Protein AF-A0A4Q7VJN9-F1 (afdb_monomer)

Radius of gyration: 24.23 Å; Cα contacts (8 Å, |Δi|>4): 420; chains: 1; bounding box: 52×68×70 Å

Mean predicted aligned error: 7.68 Å

Nearest PDB structures (foldseek):
  4kxk-assembly1_D  TM=5.149E-01  e=1.037E-01  Homo sapiens
  8bbe-assembly1_D  TM=4.429E-01  e=6.489E-02  Homo sapiens
  3r9a-assembly1_B  TM=5.410E-01  e=2.153E-01  Homo sapiens
  8pkp-assembly1_J  TM=5.232E-01  e=7.141E-01  Homo sapiens
  7dhg-assembly1_C  TM=5.203E-01  e=7.523E-01  Homo sapiens

Foldseek 3Di:
DPDPPVVVVVVVVVVVVPPQQPQPDDFFDFQVVVCVVQPWDDWDAWDQQDLALQSGWIFTWRDPPCDQATWTFIGGPPRPAGFWIWHHHPPPIWIFTDQPRPRGTHDIGSGDADRLVSLVVLQPAEALPPPLVQLLVLLLCQCQDLNHCNDVSVVVSVVVLSVLRYDSDDYPSSLSSLVVSLVVCLVPLVSNLVSLVVSQVVVCVSHVDGRLVSLVSNLSSCVVVVNLVRSLVSLVVSCVVPVSSLSSLLSNLVSDPPVVVSVVSLVVSCVVCVSHNVNVVD

Sequence (282 aa):
MKIKHILLSFVLVLLMKISLGQDLLKVGDNIYSYLQENPIKYNNPNNKMCHWIEGNIGLYSYTKGGQTNKPYILHTCGGKFLFGILQGVSPESHYIFDMDGDSVLDYKTDTFVLPSWVIEANSPNRSQENNLSSVMALMYESFNSNLGPSNPKMTEALLSLKSFYQDTTMTNRDLVGMLEFYIVNANRPELAIYAISKFEMVYNDRFNKNHPLINLYKGETFMNLGQDDNALIEFKKIIKADENFIPALVYICQLEENVELSEENLKKIKVKYPDHWIVKNL

pLDDT: mean 87.84, std 14.31, range [40.5, 98.5]

Structure (mmCIF, N/CA/C/O backbone):
data_AF-A0A4Q7VJN9-F1
#
_entry.id   AF-A0A4Q7VJN9-F1
#
loop_
_atom_site.group_PDB
_atom_site.id
_atom_site.type_symbol
_atom_site.label_atom_id
_atom_site.label_alt_id
_atom_site.label_comp_id
_atom_site.label_asym_id
_atom_site.label_entity_id
_atom_site.label_seq_id
_atom_site.pdbx_PDB_ins_code
_atom_site.Cartn_x
_atom_site.Cartn_y
_atom_site.Cartn_z
_atom_site.occupancy
_atom_site.B_iso_or_equiv
_atom_site.auth_seq_id
_atom_site.auth_comp_id
_atom_site.auth_asym_id
_atom_site.auth_atom_id
_atom_site.pdbx_PDB_model_num
ATOM 1 N N . MET A 1 1 ? -18.101 49.509 -40.444 1.00 42.44 1 MET A N 1
ATOM 2 C CA . MET A 1 1 ? -18.144 48.037 -40.302 1.00 42.44 1 MET A CA 1
ATOM 3 C C . MET A 1 1 ? -16.715 47.482 -40.387 1.00 42.44 1 MET A C 1
ATOM 5 O O . MET A 1 1 ? -16.205 47.248 -41.474 1.00 42.44 1 MET A O 1
ATOM 9 N N . LYS A 1 2 ? -16.019 47.398 -39.242 1.00 46.09 2 LYS A N 1
ATOM 10 C CA . LYS A 1 2 ? -14.622 46.938 -39.095 1.00 46.09 2 LYS A CA 1
ATOM 11 C C . LYS A 1 2 ? -14.630 45.472 -38.634 1.00 46.09 2 LYS A C 1
ATOM 13 O O . LYS A 1 2 ? -14.593 45.219 -37.440 1.00 46.09 2 LYS A O 1
ATOM 18 N N . ILE A 1 3 ? -14.735 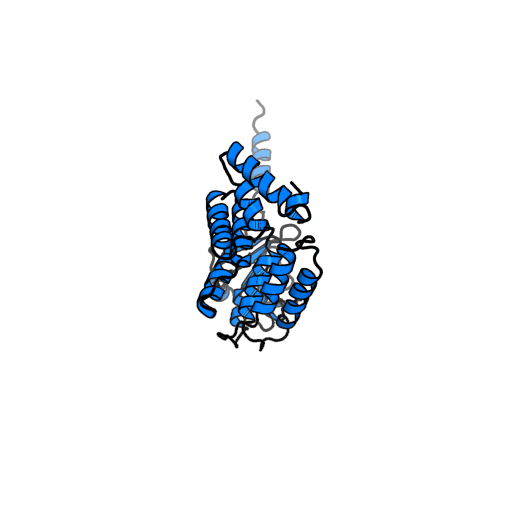44.514 -39.557 1.00 48.66 3 ILE A N 1
ATOM 19 C CA . ILE A 1 3 ? -14.807 43.069 -39.216 1.00 48.66 3 ILE A CA 1
ATOM 20 C C . ILE A 1 3 ? -13.574 42.281 -39.713 1.00 48.66 3 ILE A C 1
ATOM 22 O O . ILE A 1 3 ? -13.446 41.090 -39.469 1.00 48.66 3 ILE A O 1
ATOM 26 N N . LYS A 1 4 ? -12.580 42.926 -40.340 1.00 46.88 4 LYS A N 1
ATOM 27 C CA . LYS A 1 4 ? -11.430 42.204 -40.927 1.00 46.88 4 LYS A CA 1
ATOM 28 C C . LYS A 1 4 ? -10.205 42.008 -40.022 1.00 46.88 4 LYS A C 1
ATOM 30 O O . LYS A 1 4 ? -9.322 41.253 -40.402 1.00 46.88 4 LYS A O 1
ATOM 35 N N . HIS A 1 5 ? -10.120 42.634 -38.845 1.00 46.28 5 HIS A N 1
ATOM 36 C CA . HIS A 1 5 ? -8.941 42.484 -37.963 1.00 46.28 5 HIS A CA 1
ATOM 37 C C . HIS A 1 5 ? -9.181 41.612 -36.729 1.00 46.28 5 HIS A C 1
ATOM 39 O O . HIS A 1 5 ? -8.225 41.095 -36.169 1.00 46.28 5 HIS A O 1
ATOM 45 N N . ILE A 1 6 ? -10.438 41.371 -36.345 1.00 52.88 6 ILE A N 1
ATOM 46 C CA . ILE A 1 6 ? -10.754 40.489 -35.211 1.00 52.88 6 ILE A CA 1
ATOM 47 C C . ILE A 1 6 ? -10.584 39.016 -35.610 1.00 52.88 6 ILE A C 1
ATOM 49 O O . ILE A 1 6 ? -10.047 38.238 -34.829 1.00 52.88 6 ILE A O 1
ATOM 53 N N . LEU A 1 7 ? -10.944 38.643 -36.847 1.00 46.59 7 LEU A N 1
ATOM 54 C CA . LEU A 1 7 ? -10.825 37.258 -37.320 1.00 46.59 7 LEU A CA 1
ATOM 55 C C . LEU A 1 7 ? -9.364 36.784 -37.419 1.00 46.59 7 LEU A C 1
ATOM 57 O O . LEU A 1 7 ? -9.075 35.640 -37.089 1.00 46.59 7 LEU A O 1
ATOM 61 N N . LEU A 1 8 ? -8.437 37.658 -37.830 1.00 45.69 8 LEU A N 1
ATOM 62 C CA . LEU A 1 8 ? -7.023 37.297 -37.991 1.00 45.69 8 LEU A CA 1
ATOM 63 C C . LEU A 1 8 ? -6.341 37.070 -36.633 1.00 45.69 8 LEU A C 1
ATOM 65 O O . LEU A 1 8 ? -5.602 36.104 -36.473 1.00 45.69 8 LEU A O 1
ATOM 69 N N . SER A 1 9 ? -6.656 37.902 -35.636 1.00 50.38 9 SER A N 1
ATOM 70 C CA . SER A 1 9 ? -6.182 37.721 -34.260 1.00 50.38 9 SER A CA 1
ATOM 71 C C . SER A 1 9 ? -6.784 36.475 -33.606 1.00 50.38 9 SER A C 1
ATOM 73 O O . SER A 1 9 ? -6.086 35.774 -32.883 1.00 50.38 9 SER A O 1
ATOM 75 N N . PHE A 1 10 ? -8.049 36.148 -33.900 1.00 50.94 10 PHE A N 1
ATOM 76 C CA . PHE A 1 10 ? -8.680 34.918 -33.409 1.00 50.94 10 PHE A CA 1
ATOM 77 C C . PHE A 1 10 ? -8.057 33.660 -34.028 1.00 50.94 10 PHE A C 1
ATOM 79 O O . PHE A 1 10 ? -7.827 32.689 -33.317 1.00 50.94 10 PHE A O 1
ATOM 86 N N . VAL A 1 11 ? -7.719 33.690 -35.322 1.00 53.66 11 VAL A N 1
ATOM 87 C CA . VAL A 1 11 ? -7.035 32.584 -36.015 1.00 53.66 11 VAL A CA 1
ATOM 88 C C . VAL A 1 11 ? -5.589 32.425 -35.530 1.00 53.66 11 VAL A C 1
ATOM 90 O O . VAL A 1 11 ? -5.146 31.300 -35.338 1.00 53.66 11 VAL A O 1
ATOM 93 N N . LEU A 1 12 ? -4.869 33.514 -35.233 1.00 47.28 12 LEU A N 1
ATOM 94 C CA . LEU A 1 12 ? -3.521 33.452 -34.645 1.00 47.28 12 LEU A CA 1
ATOM 95 C C . LEU A 1 12 ? -3.518 32.956 -33.190 1.00 47.28 12 LEU A C 1
ATOM 97 O O . LEU A 1 12 ? -2.618 32.212 -32.811 1.00 47.28 12 LEU A O 1
ATOM 101 N N . VAL A 1 13 ? -4.532 33.296 -32.388 1.00 51.56 13 VAL A N 1
ATOM 102 C CA . VAL A 1 13 ? -4.692 32.762 -31.022 1.00 51.56 13 VAL A CA 1
ATOM 103 C C . VAL A 1 13 ? -5.168 31.300 -31.037 1.00 51.56 13 VAL A C 1
ATOM 105 O O . VAL A 1 13 ? -4.758 30.527 -30.172 1.00 51.56 13 VAL A O 1
ATOM 108 N N . LEU A 1 14 ? -5.958 30.880 -32.036 1.00 44.41 14 LEU A N 1
ATOM 109 C CA . LEU A 1 14 ? -6.295 29.463 -32.245 1.00 44.41 14 LEU A CA 1
ATOM 110 C C . LEU A 1 14 ? -5.085 28.642 -32.723 1.00 44.41 14 LEU A C 1
ATOM 112 O O . LEU A 1 14 ? -4.906 27.514 -32.274 1.00 44.41 14 LEU A O 1
ATOM 116 N N . LEU A 1 15 ? -4.238 29.204 -33.593 1.00 43.28 15 LEU A N 1
ATOM 117 C CA . LEU A 1 15 ? -3.034 28.535 -34.103 1.00 43.28 15 LEU A CA 1
ATOM 118 C C . LEU A 1 15 ? -1.904 28.473 -33.063 1.00 43.28 15 LEU A C 1
ATOM 120 O O . LEU A 1 15 ? -1.136 27.516 -33.064 1.00 43.28 15 LEU A O 1
ATOM 124 N N . MET A 1 16 ? -1.830 29.425 -32.125 1.00 42.00 16 MET A N 1
ATOM 125 C CA . MET A 1 16 ? -0.865 29.377 -31.015 1.00 42.00 16 MET A CA 1
ATOM 126 C C . MET A 1 16 ? -1.232 28.379 -29.903 1.00 42.00 16 MET A C 1
ATOM 128 O O . MET A 1 16 ? -0.413 28.135 -29.022 1.00 42.00 16 MET A O 1
ATOM 132 N N . LYS A 1 17 ? -2.420 27.755 -29.939 1.00 40.50 17 LYS A N 1
ATOM 133 C CA . LYS A 1 17 ? -2.812 26.705 -28.979 1.00 40.50 17 LYS A CA 1
ATOM 134 C C . LYS A 1 17 ? -2.472 25.274 -29.408 1.00 40.50 17 LYS A C 1
ATOM 136 O O . LYS A 1 17 ? -2.765 24.349 -28.659 1.00 40.50 17 LYS A O 1
ATOM 141 N N . ILE A 1 18 ? -1.834 25.060 -30.560 1.00 45.56 18 ILE A N 1
ATOM 142 C CA . ILE A 1 18 ? -1.547 23.707 -31.070 1.00 45.56 18 ILE A CA 1
ATOM 143 C C . ILE A 1 18 ? -0.044 23.537 -31.308 1.00 45.56 18 ILE A C 1
ATOM 145 O O . ILE A 1 18 ? 0.431 23.317 -32.414 1.00 45.56 18 ILE A O 1
ATOM 149 N N . SER A 1 19 ? 0.724 23.683 -30.233 1.00 42.44 19 SER A N 1
ATOM 150 C CA . SER A 1 19 ? 2.065 23.098 -30.106 1.00 42.44 19 SER A CA 1
ATOM 151 C C . SER A 1 19 ? 2.390 22.805 -28.633 1.00 42.44 19 SER A C 1
ATOM 153 O O . SER A 1 19 ? 3.552 22.815 -28.228 1.00 42.44 19 SER A O 1
ATOM 155 N N . LEU A 1 20 ? 1.371 22.536 -27.811 1.00 45.75 20 LEU A N 1
ATOM 156 C CA . LEU A 1 20 ? 1.588 21.730 -26.613 1.00 45.75 20 LEU A CA 1
ATOM 157 C C . LEU A 1 20 ? 1.924 20.340 -27.145 1.00 45.75 20 LEU A C 1
ATOM 159 O O . LEU A 1 20 ? 1.083 19.728 -27.805 1.00 45.75 20 LEU A O 1
ATOM 163 N N . GLY A 1 21 ? 3.184 19.922 -27.000 1.00 53.53 21 GLY A N 1
ATOM 164 C CA . GLY A 1 21 ? 3.644 18.626 -27.487 1.00 53.53 21 GLY A CA 1
ATOM 165 C C . GLY A 1 21 ? 2.692 17.556 -26.974 1.00 53.53 21 GLY A C 1
ATOM 166 O O . GLY A 1 21 ? 2.559 17.389 -25.767 1.00 53.53 21 GLY A O 1
ATOM 167 N N . GLN A 1 22 ? 1.964 16.907 -27.882 1.00 64.81 22 GLN A N 1
ATOM 168 C CA . GLN A 1 22 ? 1.088 15.816 -27.492 1.00 64.81 22 GLN A CA 1
ATOM 169 C C . GLN A 1 22 ? 1.939 14.729 -26.842 1.00 64.81 22 GLN A C 1
ATOM 171 O O . GLN A 1 22 ? 3.012 14.387 -27.347 1.00 64.81 22 GLN A O 1
ATOM 176 N N . ASP A 1 23 ? 1.437 14.218 -25.722 1.00 74.00 23 ASP A N 1
ATOM 177 C CA . ASP A 1 23 ? 1.929 13.004 -25.090 1.00 74.00 23 ASP A CA 1
ATOM 178 C C . ASP A 1 23 ? 2.067 11.914 -26.158 1.00 74.00 23 ASP A C 1
ATOM 180 O O . ASP A 1 23 ? 1.093 11.569 -26.828 1.00 74.00 23 ASP A O 1
ATOM 184 N N . LEU A 1 24 ? 3.292 11.423 -26.358 1.00 84.19 24 LEU A N 1
ATOM 185 C CA . LEU A 1 24 ? 3.574 10.437 -27.402 1.00 84.19 24 LEU A CA 1
ATOM 186 C C . LEU A 1 24 ? 2.973 9.075 -27.058 1.00 84.19 24 LEU A C 1
ATOM 188 O O . LEU A 1 24 ? 2.544 8.347 -27.947 1.00 84.19 24 LEU A O 1
ATOM 192 N N . LEU A 1 25 ? 2.970 8.759 -25.766 1.00 89.94 25 LEU A N 1
ATOM 193 C CA . LEU A 1 25 ? 2.359 7.579 -25.185 1.00 89.94 25 LEU A CA 1
ATOM 194 C C . LEU A 1 25 ? 1.389 8.015 -24.086 1.00 89.94 25 LEU A C 1
ATOM 196 O O . LEU A 1 25 ? 1.608 9.020 -23.406 1.00 89.94 25 LEU A O 1
ATOM 200 N N . LYS A 1 26 ? 0.317 7.258 -23.897 1.00 93.12 26 LYS A N 1
ATOM 201 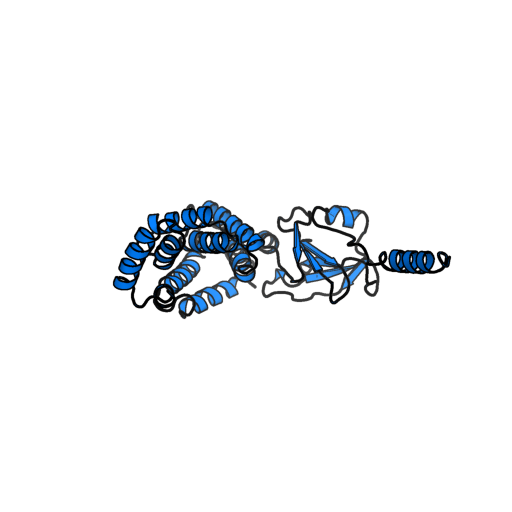C CA . LYS A 1 26 ? -0.725 7.502 -22.893 1.00 93.12 26 LYS A CA 1
ATOM 202 C C . LYS A 1 26 ? -1.112 6.201 -22.192 1.00 93.12 26 LYS A C 1
ATOM 204 O O . LYS A 1 26 ? -0.711 5.116 -22.599 1.00 93.12 26 LYS A O 1
ATOM 209 N N . VAL A 1 27 ? -1.924 6.325 -21.144 1.00 94.56 27 VAL A N 1
ATOM 210 C CA . VAL A 1 27 ? -2.578 5.175 -20.506 1.00 94.56 27 VAL A CA 1
ATOM 211 C C . VAL A 1 27 ? -3.328 4.353 -21.565 1.00 94.56 27 VAL A C 1
ATOM 213 O O . VAL A 1 27 ? -4.036 4.918 -22.403 1.00 94.56 27 VAL A O 1
ATOM 216 N N . GLY A 1 28 ? -3.138 3.037 -21.528 1.00 95.94 28 GLY A N 1
ATOM 217 C CA . GLY A 1 28 ? -3.640 2.053 -22.483 1.00 95.94 28 GLY A CA 1
ATOM 218 C C . GLY A 1 28 ? -2.677 1.712 -23.625 1.00 95.94 28 GLY A C 1
ATOM 219 O O . GLY A 1 28 ? -2.898 0.714 -24.310 1.00 95.94 28 GLY A O 1
ATOM 220 N N . ASP A 1 29 ? -1.613 2.490 -23.845 1.00 95.44 29 ASP A N 1
ATOM 221 C CA . ASP A 1 29 ? -0.625 2.162 -24.876 1.00 95.44 29 ASP A CA 1
ATOM 222 C C . ASP A 1 29 ? 0.337 1.065 -24.399 1.00 95.44 29 ASP A C 1
ATOM 224 O O . ASP A 1 29 ? 0.694 0.993 -23.222 1.00 95.44 29 ASP A O 1
ATOM 228 N N . ASN A 1 30 ? 0.810 0.239 -25.338 1.00 95.19 30 ASN A N 1
ATOM 229 C CA . ASN A 1 30 ? 1.778 -0.817 -25.059 1.00 95.19 30 ASN A CA 1
ATOM 230 C C . ASN A 1 30 ? 3.223 -0.342 -25.319 1.00 95.19 30 ASN A C 1
ATOM 232 O O . ASN A 1 30 ? 3.635 -0.152 -26.470 1.00 95.19 30 ASN A O 1
ATOM 236 N N . ILE A 1 31 ? 4.018 -0.179 -24.258 1.00 91.75 31 ILE A N 1
ATOM 237 C CA . ILE A 1 31 ? 5.392 0.355 -24.343 1.00 91.75 31 ILE A CA 1
ATOM 238 C C . ILE A 1 31 ? 6.361 -0.584 -25.052 1.00 91.75 31 ILE A C 1
ATOM 240 O O . ILE A 1 31 ? 7.278 -0.117 -25.730 1.00 91.75 31 ILE A O 1
ATOM 244 N N . TYR A 1 32 ? 6.159 -1.896 -24.940 1.00 91.06 32 TYR A N 1
ATOM 245 C CA . TYR A 1 32 ? 6.997 -2.873 -25.627 1.00 91.06 32 TYR A CA 1
ATOM 246 C C . TYR A 1 32 ? 6.817 -2.791 -27.147 1.00 91.06 32 TYR A C 1
ATOM 248 O O . TYR A 1 32 ? 7.798 -2.740 -27.886 1.00 91.06 32 TYR A O 1
ATOM 256 N N . SER A 1 33 ? 5.570 -2.708 -27.614 1.00 90.75 33 SER A N 1
ATOM 257 C CA . SER A 1 33 ? 5.240 -2.558 -29.037 1.00 90.75 33 SER A CA 1
ATOM 258 C C . SER A 1 33 ? 5.853 -1.281 -29.606 1.00 90.75 33 SER A C 1
ATOM 260 O O . SER A 1 33 ? 6.517 -1.310 -30.641 1.00 90.75 33 SER A O 1
ATOM 262 N N . TYR A 1 34 ? 5.739 -0.176 -28.864 1.00 87.12 34 TYR A N 1
ATOM 263 C CA . TYR A 1 34 ? 6.370 1.085 -29.235 1.00 87.12 34 TYR A CA 1
ATOM 264 C C . TYR A 1 34 ? 7.904 0.969 -29.356 1.00 87.12 34 TYR A C 1
ATOM 266 O O . TYR A 1 34 ? 8.490 1.519 -30.291 1.00 87.12 34 TYR A O 1
ATOM 274 N N . LEU A 1 35 ? 8.557 0.222 -28.457 1.00 86.44 35 LEU A N 1
ATOM 275 C CA . LEU A 1 35 ? 10.006 -0.019 -28.473 1.00 86.44 35 LEU A CA 1
ATOM 276 C C . LEU A 1 35 ? 10.484 -0.889 -29.642 1.00 86.44 35 LEU A C 1
ATOM 278 O O . LEU A 1 35 ? 11.612 -0.712 -30.102 1.00 86.44 35 LEU A O 1
ATOM 282 N N . GLN A 1 36 ? 9.657 -1.819 -30.124 1.00 87.12 36 GLN A N 1
ATOM 283 C CA . GLN A 1 36 ? 9.990 -2.615 -31.312 1.00 87.12 36 GLN A CA 1
ATOM 284 C C . GLN A 1 36 ? 10.086 -1.732 -32.560 1.00 87.12 36 GLN A C 1
ATOM 286 O O . GLN A 1 36 ? 10.990 -1.895 -33.379 1.00 87.12 36 GLN A O 1
ATOM 291 N N . GLU A 1 37 ? 9.187 -0.757 -32.681 1.00 85.25 37 GLU A N 1
ATOM 292 C CA . GLU A 1 37 ? 9.175 0.198 -33.793 1.00 85.25 37 GLU A CA 1
ATOM 293 C C . GLU A 1 37 ? 10.210 1.316 -33.613 1.00 85.25 37 GLU A C 1
ATOM 295 O O . GLU A 1 37 ? 10.743 1.863 -34.582 1.00 85.25 37 GLU A O 1
ATOM 300 N N . ASN A 1 38 ? 10.523 1.645 -32.360 1.00 80.81 38 ASN A N 1
ATOM 301 C CA . ASN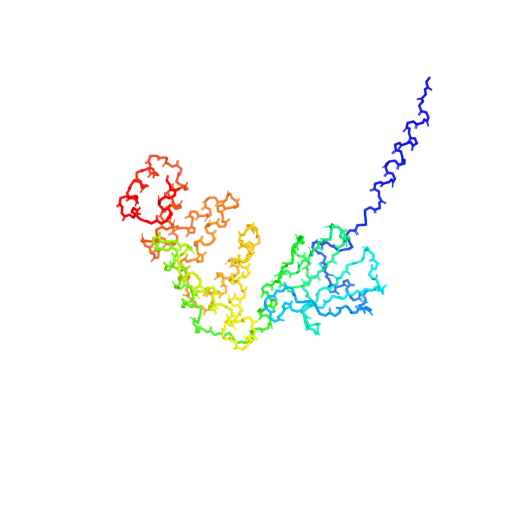 A 1 38 ? 11.423 2.721 -31.983 1.00 80.81 38 ASN A CA 1
ATOM 302 C C . ASN A 1 38 ? 12.484 2.165 -31.029 1.00 80.81 38 ASN A C 1
ATOM 304 O O . ASN A 1 38 ? 12.312 2.263 -29.820 1.00 80.81 38 ASN A O 1
ATOM 308 N N . PRO A 1 39 ? 13.594 1.591 -31.520 1.00 80.38 39 PRO A N 1
ATOM 309 C CA . PRO A 1 39 ? 14.614 1.030 -30.643 1.00 80.38 39 PRO A CA 1
ATOM 310 C C . PRO A 1 39 ? 15.386 2.124 -29.896 1.00 80.38 39 PRO A C 1
ATOM 312 O O . PRO A 1 39 ? 15.703 3.186 -30.448 1.00 80.38 39 PRO A O 1
ATOM 315 N N . ILE A 1 40 ? 15.729 1.839 -28.638 1.00 81.38 40 ILE A N 1
ATOM 316 C CA . ILE A 1 40 ? 16.531 2.704 -27.759 1.00 81.38 40 ILE A CA 1
ATOM 317 C C . ILE A 1 40 ? 17.892 3.002 -28.401 1.00 81.38 40 ILE A C 1
ATOM 319 O O . ILE A 1 40 ? 18.567 2.100 -28.895 1.00 81.38 40 ILE A O 1
ATOM 323 N N . LYS A 1 41 ? 18.325 4.270 -28.359 1.00 78.69 41 LYS A N 1
ATOM 324 C CA . LYS A 1 41 ? 19.607 4.705 -28.954 1.00 78.69 41 LYS A CA 1
ATOM 325 C C . LYS A 1 41 ? 20.598 5.265 -27.943 1.00 78.69 41 LYS A C 1
ATOM 327 O O . LYS A 1 41 ? 21.800 5.247 -28.196 1.00 78.69 41 LYS A O 1
ATOM 332 N N . TYR A 1 42 ? 20.107 5.776 -26.818 1.00 77.94 42 TYR A N 1
ATOM 333 C CA . TYR A 1 42 ? 20.920 6.426 -25.801 1.00 77.94 42 TYR A CA 1
ATOM 334 C C . TYR A 1 42 ? 20.502 5.962 -24.411 1.00 77.94 42 TYR A C 1
ATOM 336 O O . TYR A 1 42 ? 19.323 5.734 -24.142 1.00 77.94 42 TYR A O 1
ATOM 344 N N . ASN A 1 43 ? 21.489 5.857 -23.532 1.00 77.94 43 ASN A N 1
ATOM 345 C CA . ASN A 1 43 ? 21.313 5.527 -22.128 1.00 77.94 43 ASN A CA 1
ATOM 346 C C . ASN A 1 43 ? 21.837 6.696 -21.291 1.00 77.94 43 ASN A C 1
ATOM 348 O O . ASN A 1 43 ? 22.993 7.093 -21.458 1.00 77.94 43 ASN A O 1
ATOM 352 N N . ASN A 1 44 ? 20.994 7.238 -20.416 1.00 72.25 44 ASN A N 1
ATOM 353 C CA . ASN A 1 44 ? 21.417 8.140 -19.358 1.00 72.25 44 ASN A CA 1
ATOM 354 C C . ASN A 1 44 ? 21.588 7.326 -18.067 1.00 72.25 44 ASN A C 1
ATOM 356 O O . ASN A 1 44 ? 20.636 6.666 -17.635 1.00 72.25 44 ASN A O 1
ATOM 360 N N . PRO A 1 45 ? 22.788 7.354 -17.460 1.00 67.88 45 PRO A N 1
ATOM 361 C CA . PRO A 1 45 ? 23.137 6.436 -16.390 1.00 67.88 45 PRO A CA 1
ATOM 362 C C . PRO A 1 45 ? 22.275 6.608 -15.132 1.00 67.88 45 PRO A C 1
ATOM 364 O O . PRO A 1 45 ? 21.652 7.642 -14.896 1.00 67.88 45 PRO A O 1
ATOM 367 N N . ASN A 1 46 ? 22.280 5.525 -14.356 1.00 67.75 46 ASN A N 1
ATOM 368 C CA . ASN A 1 46 ? 21.396 5.190 -13.244 1.00 67.75 46 ASN A CA 1
ATOM 369 C C . ASN A 1 46 ? 21.114 6.338 -12.265 1.00 67.75 46 ASN A C 1
ATOM 371 O O . ASN A 1 46 ? 22.030 6.893 -11.660 1.00 67.75 46 ASN A O 1
ATOM 375 N N . ASN A 1 47 ? 19.830 6.590 -12.020 1.00 80.31 47 ASN A N 1
ATOM 376 C CA . ASN A 1 47 ? 19.348 7.480 -10.971 1.00 80.31 47 ASN A CA 1
ATOM 377 C C . ASN A 1 47 ? 18.708 6.640 -9.867 1.00 80.31 47 ASN A C 1
ATOM 379 O O . ASN A 1 47 ? 17.823 5.828 -10.139 1.00 80.31 47 ASN A O 1
ATOM 383 N N . LYS A 1 48 ? 19.150 6.819 -8.620 1.00 88.56 48 LYS A N 1
ATOM 384 C CA . LYS A 1 48 ? 18.504 6.174 -7.475 1.00 88.56 48 LYS A CA 1
ATOM 385 C C . LYS A 1 48 ? 17.244 6.958 -7.107 1.00 88.56 48 LYS A C 1
ATOM 387 O O . LYS A 1 48 ? 17.345 8.036 -6.533 1.00 88.56 48 LYS A O 1
ATOM 392 N N . MET A 1 49 ? 16.082 6.406 -7.446 1.00 88.69 49 MET A N 1
ATOM 393 C CA . MET A 1 49 ? 14.773 7.039 -7.254 1.00 88.69 49 MET A CA 1
ATOM 394 C C . MET A 1 49 ? 14.100 6.645 -5.933 1.00 88.69 49 MET A C 1
ATOM 396 O O . MET A 1 49 ? 13.305 7.410 -5.397 1.00 88.69 49 MET A O 1
ATOM 400 N N . CYS A 1 50 ? 14.417 5.469 -5.381 1.00 89.69 50 CYS A N 1
ATOM 401 C CA . CYS A 1 50 ? 13.897 5.027 -4.084 1.00 89.69 50 CYS A CA 1
ATOM 402 C C . CYS A 1 50 ? 14.893 4.133 -3.327 1.00 89.69 50 CYS A C 1
ATOM 404 O O . CYS A 1 50 ? 16.020 3.896 -3.771 1.00 89.69 50 CYS A O 1
ATOM 406 N N . HIS A 1 51 ? 14.491 3.655 -2.146 1.00 90.44 51 HIS A N 1
ATOM 407 C CA . HIS A 1 51 ? 15.359 2.866 -1.269 1.00 90.44 51 HIS A CA 1
ATOM 408 C C . HIS A 1 51 ? 15.562 1.416 -1.724 1.00 90.44 51 HIS A C 1
ATOM 410 O O . HIS A 1 51 ? 16.618 0.862 -1.429 1.00 90.44 51 HIS A O 1
ATOM 416 N N . TRP A 1 52 ? 14.622 0.834 -2.470 1.00 93.38 52 TRP A N 1
ATOM 417 C CA . TRP A 1 52 ? 14.761 -0.488 -3.091 1.00 93.38 52 TRP A CA 1
ATOM 418 C C . TRP A 1 52 ? 15.974 -0.573 -4.021 1.00 93.38 52 TRP A C 1
ATOM 420 O O . TRP A 1 52 ? 16.303 0.400 -4.704 1.00 93.38 52 TRP A O 1
ATOM 430 N N . ILE A 1 53 ? 16.629 -1.737 -4.091 1.00 91.88 53 ILE A N 1
ATOM 431 C CA . ILE A 1 53 ? 17.720 -1.970 -5.056 1.00 91.88 53 ILE A CA 1
ATOM 432 C C . ILE A 1 53 ? 17.236 -1.827 -6.511 1.00 91.88 53 ILE A C 1
ATOM 434 O O . ILE A 1 53 ? 17.966 -1.309 -7.360 1.00 91.88 53 ILE A O 1
ATOM 438 N N . GLU A 1 54 ? 15.977 -2.183 -6.776 1.00 93.00 54 GLU A N 1
ATOM 439 C CA . GLU A 1 54 ? 15.272 -1.972 -8.044 1.00 93.00 54 GLU A CA 1
ATOM 440 C C . GLU A 1 54 ? 14.971 -0.494 -8.313 1.00 93.00 54 GLU A C 1
ATOM 442 O O . GLU A 1 54 ? 14.716 -0.125 -9.452 1.00 93.00 54 GLU A O 1
ATOM 447 N N . GLY A 1 55 ? 15.069 0.364 -7.295 1.00 89.56 55 GLY A N 1
ATOM 448 C CA . GLY A 1 55 ? 14.945 1.816 -7.400 1.00 89.56 55 GLY A CA 1
ATOM 449 C C . GLY A 1 55 ? 16.120 2.506 -8.087 1.00 89.56 55 GLY A C 1
ATOM 450 O O . GLY A 1 55 ? 16.099 3.724 -8.243 1.00 89.56 55 GLY A O 1
ATOM 451 N N . ASN A 1 56 ? 17.155 1.766 -8.483 1.00 89.94 56 ASN A N 1
ATOM 452 C CA . ASN A 1 56 ? 18.184 2.274 -9.380 1.00 89.94 56 ASN A CA 1
ATOM 453 C C . ASN A 1 56 ? 17.647 2.205 -10.813 1.00 89.94 56 ASN A C 1
ATOM 455 O O . ASN A 1 56 ? 17.569 1.118 -11.381 1.00 89.94 56 ASN A O 1
ATOM 459 N N . ILE A 1 57 ? 17.263 3.344 -11.387 1.00 89.00 57 ILE A N 1
ATOM 460 C CA . ILE A 1 57 ? 16.546 3.418 -12.665 1.00 89.00 57 ILE A CA 1
ATOM 461 C C . ILE A 1 57 ? 17.464 3.943 -13.766 1.00 89.00 57 ILE A C 1
ATOM 463 O O . ILE A 1 57 ? 18.056 5.018 -13.636 1.00 89.00 57 ILE A O 1
ATOM 467 N N . GLY A 1 58 ? 17.558 3.199 -14.866 1.00 84.94 58 GLY A N 1
ATOM 468 C CA . GLY A 1 58 ? 18.140 3.680 -16.115 1.00 84.94 58 GLY A CA 1
ATOM 469 C C . GLY A 1 58 ? 17.098 4.455 -16.919 1.00 84.94 58 GLY A C 1
ATOM 470 O O . GLY A 1 58 ? 15.967 3.990 -17.081 1.00 84.94 58 GLY A O 1
ATOM 471 N N . LEU A 1 59 ? 17.483 5.629 -17.423 1.00 83.25 59 LEU A N 1
ATOM 472 C CA . LEU A 1 59 ? 16.633 6.463 -18.273 1.00 83.25 59 LEU A CA 1
ATOM 473 C C . LEU A 1 59 ? 17.113 6.350 -19.717 1.00 83.25 59 LEU A C 1
ATOM 475 O O . LEU A 1 59 ? 18.192 6.828 -20.070 1.00 83.25 59 LEU A O 1
ATOM 479 N N . TYR A 1 60 ? 16.306 5.733 -20.569 1.00 81.81 60 TYR A N 1
ATOM 480 C CA . TYR A 1 60 ? 16.682 5.436 -21.947 1.00 81.81 60 TYR A CA 1
ATOM 481 C C . TYR A 1 60 ? 15.958 6.364 -22.914 1.00 81.81 60 TYR A C 1
ATOM 483 O O . TYR A 1 60 ? 14.791 6.685 -22.713 1.00 81.81 60 TYR A O 1
ATOM 491 N N . SER A 1 61 ? 16.638 6.820 -23.966 1.00 78.25 61 SER A N 1
ATOM 492 C CA . SER A 1 61 ? 16.060 7.767 -24.921 1.00 78.25 61 SER A CA 1
ATOM 493 C C . SER A 1 61 ? 16.418 7.458 -26.375 1.00 78.25 61 SER A C 1
ATOM 495 O O . SER A 1 61 ? 17.339 6.700 -26.697 1.00 78.25 61 SER A O 1
ATOM 497 N N . TYR A 1 62 ? 15.662 8.081 -27.280 1.00 71.94 62 TYR A N 1
ATOM 498 C CA . TYR A 1 62 ? 15.794 7.917 -28.732 1.00 71.94 62 TYR A CA 1
ATOM 499 C C . TYR A 1 62 ? 16.675 8.980 -29.396 1.00 71.94 62 TYR A C 1
ATOM 501 O O . TYR A 1 62 ? 17.053 8.832 -30.558 1.00 71.94 62 TYR A O 1
ATOM 509 N N . THR A 1 63 ? 16.987 10.070 -28.690 1.00 64.75 63 THR A N 1
ATOM 510 C CA . THR A 1 63 ? 17.724 11.226 -29.223 1.00 64.75 63 THR A CA 1
ATOM 511 C C . THR A 1 63 ? 18.835 11.653 -28.277 1.00 64.75 63 THR A C 1
ATOM 513 O O . THR A 1 63 ? 18.612 11.778 -27.072 1.00 64.75 63 THR A O 1
ATOM 516 N N . LYS A 1 64 ? 20.012 11.956 -28.833 1.00 58.09 64 LYS A N 1
ATOM 517 C CA . LYS A 1 64 ? 21.141 12.502 -28.077 1.00 58.09 64 LYS A CA 1
ATOM 518 C C . LYS A 1 64 ? 20.752 13.870 -27.515 1.00 58.09 64 LYS A C 1
ATOM 520 O O . LYS A 1 64 ? 20.271 14.712 -28.266 1.00 58.09 64 LYS A O 1
ATOM 525 N N . GLY A 1 65 ? 20.974 14.093 -26.221 1.00 57.28 65 GLY A N 1
ATOM 526 C CA . GLY A 1 65 ? 20.756 15.402 -25.596 1.00 57.28 65 GLY A CA 1
ATOM 527 C C . GLY A 1 65 ? 19.301 15.754 -25.269 1.00 57.28 65 GLY A C 1
ATOM 528 O O . GLY A 1 65 ? 19.022 16.930 -25.088 1.00 57.28 65 GLY A O 1
ATOM 529 N N . GLY A 1 66 ? 18.394 14.769 -25.192 1.00 53.75 66 GLY A N 1
ATOM 530 C CA . GLY A 1 66 ? 17.054 14.963 -24.621 1.00 53.75 66 GLY A CA 1
ATOM 531 C C . GLY A 1 66 ? 16.211 16.006 -25.357 1.00 53.75 66 GLY A C 1
ATOM 532 O O . GLY A 1 66 ? 15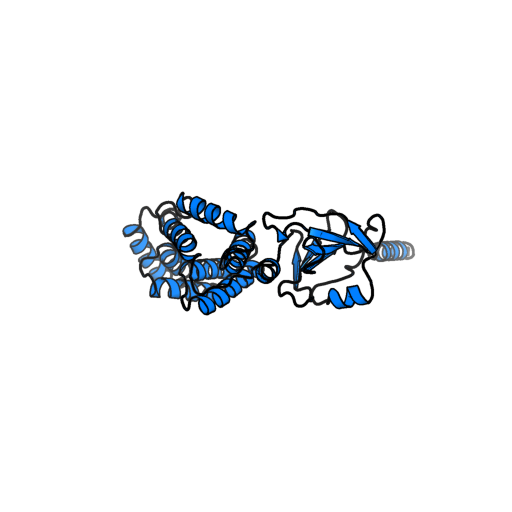.864 17.031 -24.778 1.00 53.75 66 GLY A O 1
ATOM 533 N N . GLN A 1 67 ? 15.875 15.761 -26.632 1.00 53.75 67 GLN A N 1
ATOM 534 C CA . GLN A 1 67 ? 14.866 16.591 -27.294 1.00 53.75 67 GLN A CA 1
ATOM 535 C C . GLN A 1 67 ? 13.576 16.572 -26.465 1.00 53.75 67 GLN A C 1
ATOM 537 O O . GLN A 1 67 ? 13.080 15.509 -26.098 1.00 53.75 67 GLN A O 1
ATOM 542 N N . THR A 1 68 ? 13.053 17.763 -26.193 1.00 53.72 68 THR A N 1
ATOM 543 C CA . THR A 1 68 ? 12.060 18.079 -25.155 1.00 53.72 68 THR A CA 1
ATOM 544 C C . THR A 1 68 ? 10.722 17.347 -25.277 1.00 53.72 68 THR A C 1
ATOM 546 O O . THR A 1 68 ? 9.960 17.316 -24.322 1.00 53.72 68 THR A O 1
ATOM 549 N N . ASN A 1 69 ? 10.427 16.727 -26.422 1.00 59.31 69 ASN A N 1
ATOM 550 C CA . ASN A 1 69 ? 9.106 16.161 -26.707 1.00 59.31 69 ASN A CA 1
ATOM 551 C C . ASN A 1 69 ? 9.102 14.625 -26.806 1.00 59.31 69 ASN A C 1
ATOM 553 O O . ASN A 1 69 ? 8.122 14.060 -27.283 1.00 59.31 69 ASN A O 1
ATOM 557 N N . LYS A 1 70 ? 10.188 13.930 -26.432 1.00 68.50 70 LYS A N 1
ATOM 558 C CA . LYS A 1 70 ? 10.251 12.458 -26.499 1.00 68.50 70 LYS A CA 1
ATOM 559 C C . LYS A 1 70 ? 10.311 11.825 -25.107 1.00 68.50 70 LYS A C 1
ATOM 561 O O . LYS A 1 70 ? 11.056 12.329 -24.268 1.00 68.50 70 LYS A O 1
ATOM 566 N N . PRO A 1 71 ? 9.590 10.711 -24.874 1.00 74.12 71 PRO A N 1
ATOM 567 C CA . PRO A 1 71 ? 9.605 10.025 -23.591 1.00 74.12 71 PRO A CA 1
ATOM 568 C C . PRO A 1 71 ? 10.986 9.426 -23.305 1.00 74.12 71 PRO A C 1
ATOM 570 O O . PRO A 1 71 ? 11.637 8.863 -24.193 1.00 74.12 71 PRO A O 1
ATOM 573 N N . TYR A 1 72 ? 11.399 9.506 -22.046 1.00 82.69 72 TYR A N 1
ATOM 574 C CA . TYR A 1 72 ? 12.378 8.608 -21.460 1.00 82.69 72 TYR A CA 1
ATOM 575 C C . TYR A 1 72 ? 11.694 7.299 -21.098 1.00 82.69 72 TYR A C 1
ATOM 577 O O . TYR A 1 72 ? 10.641 7.291 -20.468 1.00 82.69 72 TYR A O 1
ATOM 585 N N . ILE A 1 73 ? 12.319 6.193 -21.466 1.00 84.50 73 ILE A N 1
ATOM 586 C CA . ILE A 1 73 ? 11.870 4.857 -21.103 1.00 84.50 73 ILE A CA 1
ATOM 587 C C . ILE A 1 73 ? 12.537 4.466 -19.792 1.00 84.50 73 ILE A C 1
ATOM 589 O O . ILE A 1 73 ? 13.756 4.604 -19.646 1.00 84.50 73 ILE A O 1
ATOM 593 N N . LEU A 1 74 ? 11.741 3.981 -18.846 1.00 80.69 74 LEU A N 1
ATOM 594 C CA . LEU A 1 74 ? 12.190 3.620 -17.509 1.00 80.69 74 LEU A CA 1
ATOM 595 C C . LEU A 1 74 ? 12.481 2.126 -17.469 1.00 80.69 74 LEU A C 1
ATOM 597 O O . LEU A 1 74 ? 11.588 1.310 -17.703 1.00 80.69 74 LEU A O 1
ATOM 601 N N . HIS A 1 75 ? 13.727 1.774 -17.148 1.00 85.75 75 HIS A N 1
ATOM 602 C CA . HIS A 1 75 ? 14.045 0.408 -16.749 1.00 85.75 75 HIS A CA 1
ATOM 603 C C . HIS A 1 75 ? 14.742 0.369 -15.403 1.00 85.75 75 HIS A C 1
ATOM 605 O O . HIS A 1 75 ? 15.461 1.298 -15.030 1.00 85.75 75 HIS A O 1
ATOM 611 N N . THR A 1 76 ? 14.609 -0.754 -14.704 1.00 82.25 76 THR A N 1
ATOM 612 C CA . THR A 1 76 ? 15.512 -1.059 -13.594 1.00 82.25 76 THR A CA 1
ATOM 613 C C . THR A 1 76 ? 16.955 -1.155 -14.094 1.00 82.25 76 THR A C 1
ATOM 615 O O . THR A 1 76 ? 17.221 -1.413 -15.275 1.00 82.25 76 THR A O 1
ATOM 618 N N . CYS A 1 77 ? 17.911 -0.902 -13.201 1.00 67.56 77 CYS A N 1
ATOM 619 C CA . CYS A 1 77 ? 19.341 -0.922 -13.494 1.00 67.56 77 CYS A CA 1
ATOM 620 C C . CYS A 1 77 ? 19.735 -2.212 -14.231 1.00 67.56 77 CYS A C 1
ATOM 622 O O . CYS A 1 77 ? 19.360 -3.312 -13.828 1.00 67.56 77 CYS A O 1
ATOM 624 N N . GLY A 1 78 ? 20.478 -2.067 -15.331 1.00 67.81 78 GLY A N 1
ATOM 625 C CA . GLY A 1 78 ? 20.833 -3.182 -16.215 1.00 67.81 78 GLY A CA 1
ATOM 626 C C . GLY A 1 78 ? 19.765 -3.549 -17.252 1.00 67.81 78 GLY A C 1
ATOM 627 O O . GLY A 1 78 ? 19.961 -4.510 -17.987 1.00 67.81 78 GLY A O 1
ATOM 628 N N . GLY A 1 79 ? 18.661 -2.796 -17.339 1.00 75.81 79 GLY A N 1
ATOM 629 C CA . GLY A 1 79 ? 17.627 -2.994 -18.360 1.00 75.81 79 GLY A CA 1
ATOM 630 C C . GLY A 1 79 ? 16.723 -4.200 -18.100 1.00 75.81 79 GLY A C 1
ATOM 631 O O . GLY A 1 79 ? 16.067 -4.670 -19.022 1.00 75.81 79 GLY A O 1
ATOM 632 N N . LYS A 1 80 ? 16.703 -4.723 -16.866 1.00 85.00 80 LYS A N 1
ATOM 633 C CA . LYS A 1 80 ? 16.045 -5.996 -16.541 1.00 85.00 80 LYS A CA 1
ATOM 634 C C . LYS A 1 80 ? 14.522 -5.928 -16.668 1.00 85.00 80 LYS A C 1
ATOM 636 O O . LYS A 1 80 ? 13.920 -6.861 -17.184 1.00 85.00 80 LYS A O 1
ATOM 641 N N . PHE A 1 81 ? 13.916 -4.843 -16.193 1.00 90.94 81 PHE A N 1
ATOM 642 C CA . PHE A 1 81 ? 12.467 -4.656 -16.214 1.00 90.94 81 PHE A CA 1
ATOM 643 C C . PHE A 1 81 ? 12.128 -3.310 -16.829 1.00 90.94 81 PHE A C 1
ATOM 645 O O . PHE A 1 81 ? 12.600 -2.289 -16.334 1.00 90.94 81 PHE A O 1
ATOM 652 N N . LEU A 1 82 ? 11.322 -3.332 -17.884 1.00 92.25 82 LEU A N 1
ATOM 653 C CA . LEU A 1 82 ? 10.653 -2.176 -18.469 1.00 92.25 82 LEU A CA 1
ATOM 654 C C . LEU A 1 82 ? 9.350 -1.950 -17.696 1.00 92.25 82 LEU A C 1
ATOM 656 O O . LEU A 1 82 ? 8.554 -2.877 -17.622 1.00 92.25 82 LEU A O 1
ATOM 660 N N . PHE A 1 83 ? 9.140 -0.769 -17.110 1.00 94.31 83 PHE A N 1
ATOM 661 C CA . PHE A 1 83 ? 7.983 -0.555 -16.217 1.00 94.31 83 PHE A CA 1
ATOM 662 C C . PHE A 1 83 ? 7.306 0.814 -16.353 1.00 94.31 83 PHE A C 1
ATOM 664 O O . PHE A 1 83 ? 6.425 1.165 -15.570 1.00 94.31 83 PHE A O 1
ATOM 671 N N . GLY A 1 84 ? 7.718 1.625 -17.325 1.00 94.69 84 GLY A N 1
ATOM 672 C CA . GLY A 1 84 ? 7.044 2.887 -17.580 1.00 94.69 84 GLY A CA 1
ATOM 673 C C . GLY A 1 84 ? 7.853 3.859 -18.409 1.00 94.69 84 GLY A C 1
ATOM 674 O O . GLY A 1 84 ? 8.899 3.538 -18.982 1.00 94.69 84 GLY A O 1
ATOM 675 N N . ILE A 1 85 ? 7.348 5.082 -18.442 1.00 93.56 85 ILE A N 1
ATOM 676 C CA . ILE A 1 85 ? 7.914 6.199 -19.182 1.00 93.56 85 ILE A CA 1
ATOM 677 C C . ILE A 1 85 ? 7.866 7.483 -18.356 1.00 93.56 85 ILE A C 1
ATOM 679 O O . ILE A 1 85 ? 7.008 7.651 -17.494 1.00 93.56 85 ILE A O 1
ATOM 683 N N . LEU A 1 86 ? 8.781 8.400 -18.646 1.00 91.19 86 LEU A N 1
ATOM 684 C CA . LEU A 1 86 ? 8.773 9.786 -18.184 1.00 91.19 86 LEU A CA 1
ATOM 685 C C . LEU A 1 86 ? 8.734 10.682 -19.418 1.00 91.19 86 LEU A C 1
ATOM 687 O O . LEU A 1 86 ? 9.625 10.599 -20.260 1.00 91.19 86 LEU A O 1
ATOM 691 N N . GLN A 1 87 ? 7.732 11.541 -19.543 1.00 88.75 87 GLN A N 1
ATOM 692 C CA . GLN A 1 87 ? 7.579 12.403 -20.715 1.00 88.75 87 GLN A CA 1
ATOM 693 C C . GLN A 1 87 ? 7.092 13.798 -20.337 1.00 88.75 87 GLN A C 1
ATOM 695 O O . GLN A 1 87 ? 6.722 14.045 -19.194 1.00 88.75 87 GLN A O 1
ATOM 700 N N . GLY A 1 88 ? 7.121 14.709 -21.307 1.00 82.62 88 GLY A N 1
ATOM 701 C CA . GLY A 1 88 ? 6.859 16.126 -21.086 1.00 82.62 88 GLY A CA 1
ATOM 702 C C . GLY A 1 88 ? 8.123 16.911 -20.736 1.00 82.62 88 GLY A C 1
ATOM 703 O O . GLY A 1 88 ? 9.233 16.375 -20.674 1.00 82.62 88 GLY A O 1
ATOM 704 N N . VAL A 1 89 ? 7.945 18.213 -20.528 1.00 76.69 89 VAL A N 1
ATOM 705 C CA . VAL A 1 89 ? 9.025 19.157 -20.224 1.00 76.69 89 VAL A CA 1
ATOM 706 C C . VAL A 1 89 ? 8.806 19.693 -18.827 1.00 76.69 89 VAL A C 1
ATOM 708 O O . VAL A 1 89 ? 7.702 20.119 -18.511 1.00 76.69 89 VAL A O 1
ATOM 711 N N . SER A 1 90 ? 9.856 19.714 -18.006 1.00 76.81 90 SER A N 1
ATOM 712 C CA . SER A 1 90 ? 9.798 20.352 -16.688 1.00 76.81 90 SER A CA 1
ATOM 713 C C . SER A 1 90 ? 9.257 21.789 -16.800 1.00 76.81 90 SER A C 1
ATOM 715 O O . SER A 1 90 ? 9.718 22.533 -17.671 1.00 76.81 90 SER A O 1
ATOM 717 N N . PRO A 1 91 ? 8.302 22.201 -15.946 1.00 79.06 91 PRO A N 1
ATOM 718 C CA . PRO A 1 91 ? 7.795 21.496 -14.759 1.00 79.06 91 PRO A CA 1
ATOM 719 C C . PRO A 1 91 ? 6.622 20.531 -15.016 1.00 79.06 91 PRO A C 1
ATOM 721 O O . PRO A 1 91 ? 6.160 19.880 -14.090 1.00 79.06 91 PRO A O 1
ATOM 724 N N . GLU A 1 92 ? 6.143 20.422 -16.251 1.00 83.56 92 GLU A N 1
ATOM 725 C CA . GLU A 1 92 ? 4.966 19.635 -16.651 1.00 83.56 92 GLU A CA 1
ATOM 726 C C . GLU A 1 92 ? 5.302 18.175 -17.008 1.00 83.56 92 GLU A C 1
ATOM 728 O O . GLU A 1 92 ? 4.510 17.487 -17.646 1.00 83.56 92 GLU A O 1
ATOM 733 N N . SER A 1 93 ? 6.492 17.690 -16.647 1.00 87.12 93 SER A N 1
ATOM 734 C CA . SER A 1 93 ? 6.866 16.300 -16.897 1.00 87.12 93 SER A CA 1
ATOM 735 C C . SER A 1 93 ? 6.106 15.351 -15.975 1.00 87.12 93 SER A C 1
ATOM 737 O O . SER A 1 93 ? 6.018 15.601 -14.774 1.00 87.12 93 SER A O 1
ATOM 739 N N . HIS A 1 94 ? 5.660 14.218 -16.505 1.00 91.44 94 HIS A N 1
ATOM 740 C CA . HIS A 1 94 ? 4.951 13.193 -15.745 1.00 91.44 94 HIS A CA 1
ATOM 741 C C . HIS A 1 94 ? 5.417 11.790 -16.111 1.00 91.44 94 HIS A C 1
ATOM 743 O O . HIS A 1 94 ? 5.934 11.524 -17.200 1.00 91.44 94 HIS A O 1
ATOM 749 N N . TYR A 1 95 ? 5.184 10.882 -15.179 1.00 93.69 95 TYR A N 1
ATOM 750 C CA . TYR A 1 95 ? 5.364 9.457 -15.340 1.00 93.69 95 TYR A CA 1
ATOM 751 C C . TYR A 1 95 ? 4.077 8.804 -15.828 1.00 93.69 95 TYR A C 1
ATOM 753 O O . TYR A 1 95 ? 2.975 9.230 -15.468 1.00 93.69 95 TYR A O 1
ATOM 761 N N . ILE A 1 96 ? 4.226 7.740 -16.610 1.00 95.38 96 ILE A N 1
ATOM 762 C CA . ILE A 1 96 ? 3.164 6.767 -16.843 1.00 95.38 96 ILE A CA 1
ATOM 763 C C . ILE A 1 96 ? 3.753 5.380 -16.596 1.00 95.38 96 ILE A C 1
ATOM 765 O O . ILE A 1 96 ? 4.779 5.038 -17.188 1.00 95.38 96 ILE A O 1
ATOM 769 N N . PHE A 1 97 ? 3.146 4.618 -15.692 1.00 95.69 97 PHE A N 1
ATOM 770 C CA . PHE A 1 97 ? 3.655 3.332 -15.223 1.00 95.69 97 PHE A CA 1
ATOM 771 C C . PHE A 1 97 ? 2.799 2.169 -15.710 1.00 95.69 97 PHE A C 1
ATOM 773 O O . PHE A 1 97 ? 1.577 2.285 -15.770 1.00 95.69 97 PHE A O 1
ATOM 780 N N . ASP A 1 98 ? 3.475 1.064 -16.009 1.00 95.88 98 ASP A N 1
ATOM 781 C CA . ASP A 1 98 ? 2.895 -0.274 -16.109 1.00 95.88 98 ASP A CA 1
ATOM 782 C C . ASP A 1 98 ? 2.810 -0.844 -14.685 1.00 95.88 98 ASP A C 1
ATOM 784 O O . ASP A 1 98 ? 3.834 -1.056 -14.022 1.00 95.88 98 ASP A O 1
ATOM 788 N N . MET A 1 99 ? 1.590 -1.006 -14.182 1.00 93.69 99 MET A N 1
ATOM 789 C CA . MET A 1 99 ? 1.309 -1.396 -12.801 1.00 93.69 99 MET A CA 1
ATOM 790 C C . MET A 1 99 ? 1.169 -2.909 -12.622 1.00 93.69 99 MET A C 1
ATOM 792 O O . MET A 1 99 ? 1.256 -3.384 -11.482 1.00 93.69 99 MET A O 1
ATOM 796 N N . ASP A 1 100 ? 1.035 -3.663 -13.714 1.00 92.88 100 ASP A N 1
ATOM 797 C CA . ASP A 1 100 ? 0.768 -5.105 -13.703 1.00 92.88 100 ASP A CA 1
ATOM 798 C C . ASP A 1 100 ? 1.867 -5.964 -14.357 1.00 92.88 100 ASP A C 1
ATOM 800 O O . ASP A 1 100 ? 1.908 -7.178 -14.143 1.00 92.88 100 ASP A O 1
ATOM 804 N N . GLY A 1 101 ? 2.821 -5.349 -15.053 1.00 93.81 101 GLY A N 1
ATOM 805 C CA . GLY A 1 101 ? 3.955 -5.998 -15.711 1.00 93.81 101 GLY A CA 1
ATOM 806 C C . GLY A 1 101 ? 3.631 -6.572 -17.092 1.00 93.81 101 GLY A C 1
ATOM 807 O O . GLY A 1 101 ? 4.351 -7.456 -17.566 1.00 93.81 101 GLY A O 1
ATOM 808 N N . ASP A 1 102 ? 2.556 -6.114 -17.735 1.00 95.56 102 ASP A N 1
ATOM 809 C CA . ASP A 1 102 ? 2.090 -6.592 -19.044 1.00 95.56 102 ASP A CA 1
ATOM 810 C C . ASP A 1 102 ? 2.507 -5.674 -20.213 1.00 95.56 102 ASP A C 1
ATOM 812 O O . ASP A 1 102 ? 2.143 -5.895 -21.373 1.00 95.56 102 ASP A O 1
ATOM 816 N N . SER A 1 103 ? 3.348 -4.676 -19.923 1.00 95.00 103 SER A N 1
ATOM 817 C CA . SER A 1 103 ? 3.785 -3.620 -20.835 1.00 95.00 103 SER A CA 1
ATOM 818 C C . SER A 1 103 ? 2.675 -2.683 -21.312 1.00 95.00 103 SER A C 1
ATOM 820 O O . SER A 1 103 ? 2.915 -1.930 -22.260 1.00 95.00 103 SER A O 1
ATOM 822 N N . VAL A 1 104 ? 1.489 -2.698 -20.708 1.00 96.69 104 VAL A N 1
ATOM 823 C CA . VAL A 1 104 ? 0.451 -1.686 -20.915 1.00 96.69 104 VAL A CA 1
ATOM 824 C C . VAL A 1 104 ? 0.616 -0.595 -19.859 1.00 96.69 104 VAL A C 1
ATOM 826 O O . VAL A 1 104 ? 0.978 -0.842 -18.719 1.00 96.69 104 VAL A O 1
ATOM 829 N N . LEU A 1 105 ? 0.451 0.661 -20.264 1.00 96.19 105 LEU A N 1
ATOM 830 C CA . LEU A 1 105 ? 0.531 1.793 -19.346 1.00 96.19 105 LEU A CA 1
ATOM 831 C C . LEU A 1 105 ? -0.794 1.984 -18.606 1.00 96.19 105 LEU A C 1
ATOM 833 O O . LEU A 1 105 ? -1.802 2.254 -19.250 1.00 96.19 105 LEU A O 1
ATOM 837 N N . ASP A 1 106 ? -0.783 1.974 -17.275 1.00 95.00 106 ASP A N 1
ATOM 838 C CA . ASP A 1 106 ? -2.008 2.011 -16.462 1.00 95.00 106 ASP A CA 1
ATOM 839 C C . ASP A 1 106 ? -2.188 3.326 -15.704 1.00 95.00 106 ASP A C 1
ATOM 841 O O . ASP A 1 106 ? -3.299 3.846 -15.595 1.00 95.00 106 ASP A O 1
ATOM 845 N N . TYR A 1 107 ? -1.097 3.883 -15.168 1.00 93.44 107 TYR A N 1
ATOM 846 C CA . TYR A 1 107 ? -1.191 4.943 -14.162 1.00 93.44 107 TYR A CA 1
ATOM 847 C C . TYR A 1 107 ? -0.305 6.148 -14.475 1.00 93.44 107 TYR A C 1
ATOM 849 O O . TYR A 1 107 ? 0.918 6.030 -14.554 1.00 93.44 107 TYR A O 1
ATOM 857 N N . LYS A 1 108 ? -0.924 7.330 -14.613 1.00 93.69 108 LYS A N 1
ATOM 858 C CA . LYS A 1 108 ? -0.251 8.616 -14.862 1.00 93.69 108 LYS A CA 1
ATOM 859 C C . LYS A 1 108 ? -0.112 9.421 -13.567 1.00 93.69 108 LYS A C 1
ATOM 861 O O . LYS A 1 108 ? -1.083 9.600 -12.841 1.00 93.69 108 LYS A O 1
ATOM 866 N N . THR A 1 109 ? 1.081 9.950 -13.300 1.00 91.94 109 THR A N 1
ATOM 867 C CA . THR A 1 109 ? 1.387 10.714 -12.075 1.00 91.94 109 THR A CA 1
ATOM 868 C C . THR A 1 109 ? 2.585 11.640 -12.280 1.00 91.94 109 THR A C 1
ATOM 870 O O . THR A 1 109 ? 3.463 11.362 -13.088 1.00 91.94 109 THR A O 1
ATOM 873 N N . ASP A 1 110 ? 2.657 12.737 -11.536 1.00 90.12 110 ASP A N 1
ATOM 874 C CA . ASP A 1 110 ? 3.814 13.646 -11.510 1.00 90.12 110 ASP A CA 1
ATOM 875 C C . ASP A 1 110 ? 4.960 13.145 -10.611 1.00 90.12 110 ASP A C 1
ATOM 877 O O . ASP A 1 110 ? 6.097 13.607 -10.690 1.00 90.12 110 ASP A O 1
ATOM 881 N N . THR A 1 111 ? 4.674 12.160 -9.766 1.00 89.06 111 THR A N 1
ATOM 882 C CA . THR A 1 111 ? 5.603 11.627 -8.776 1.00 89.06 111 THR A CA 1
ATOM 883 C C . THR A 1 111 ? 6.046 10.227 -9.158 1.00 89.06 111 THR A C 1
ATOM 885 O O . THR A 1 111 ? 5.226 9.407 -9.574 1.00 89.06 111 THR A O 1
ATOM 888 N N . PHE A 1 112 ? 7.325 9.924 -8.938 1.00 91.19 112 PHE A N 1
ATOM 889 C CA . PHE A 1 112 ? 7.853 8.585 -9.163 1.00 91.19 112 PHE A CA 1
ATOM 890 C C . PHE A 1 112 ? 7.177 7.546 -8.258 1.00 91.19 112 PHE A C 1
ATOM 892 O O . PHE A 1 112 ? 6.998 7.759 -7.058 1.00 91.19 112 PHE A O 1
ATOM 899 N N . VAL A 1 113 ? 6.852 6.399 -8.846 1.00 91.19 113 VAL A N 1
ATOM 900 C CA . VAL A 1 113 ? 6.302 5.225 -8.178 1.00 91.19 113 VAL A CA 1
ATOM 901 C C . VAL A 1 113 ? 7.065 4.011 -8.708 1.00 91.19 113 VAL A C 1
ATOM 903 O O . VAL A 1 113 ? 7.247 3.882 -9.914 1.00 91.19 113 VAL A O 1
ATOM 906 N N . LEU A 1 114 ? 7.535 3.132 -7.818 1.00 93.12 114 LEU A N 1
ATOM 907 C CA . LEU A 1 114 ? 8.099 1.837 -8.209 1.00 93.12 114 LEU A CA 1
ATOM 908 C C . LEU A 1 114 ? 6.980 0.787 -8.129 1.00 93.12 114 LEU A C 1
ATOM 910 O O . LEU A 1 114 ? 6.569 0.476 -7.010 1.00 93.12 114 LEU A O 1
ATOM 914 N N . PRO A 1 115 ? 6.471 0.244 -9.252 1.00 94.06 115 PRO A N 1
ATOM 915 C CA . PRO A 1 115 ? 5.419 -0.767 -9.215 1.00 94.06 115 PRO A CA 1
ATOM 916 C C . PRO A 1 115 ? 5.845 -2.003 -8.415 1.00 94.06 115 PRO A C 1
ATOM 918 O O . PRO A 1 115 ? 6.964 -2.501 -8.563 1.00 94.06 115 PRO A O 1
ATOM 921 N N . SER A 1 116 ? 4.952 -2.529 -7.573 1.00 94.00 116 SER A N 1
ATOM 922 C CA . SER A 1 116 ? 5.270 -3.652 -6.677 1.00 94.00 116 SER A CA 1
ATOM 923 C C . SER A 1 116 ? 5.650 -4.934 -7.425 1.00 94.00 116 SER A C 1
ATOM 925 O O . SER A 1 116 ? 6.467 -5.710 -6.924 1.00 94.00 116 SER A O 1
ATOM 927 N N . TRP A 1 117 ? 5.145 -5.128 -8.651 1.00 94.50 117 TRP A N 1
ATOM 928 C CA . TRP A 1 117 ? 5.494 -6.282 -9.484 1.00 94.50 117 TRP A CA 1
ATOM 929 C C . TRP A 1 117 ? 6.989 -6.323 -9.835 1.00 94.50 117 TRP A C 1
ATOM 931 O O . TRP A 1 117 ? 7.555 -7.402 -9.993 1.00 94.50 117 TRP A O 1
ATOM 941 N N . VAL A 1 118 ? 7.665 -5.169 -9.894 1.00 95.19 118 VAL A N 1
ATOM 942 C CA . VAL A 1 118 ? 9.110 -5.094 -10.162 1.00 95.19 118 VAL A CA 1
ATOM 943 C C . VAL A 1 118 ? 9.904 -5.718 -9.009 1.00 95.19 118 VAL A C 1
ATOM 945 O O . VAL A 1 118 ? 10.872 -6.449 -9.231 1.00 95.19 118 VAL A O 1
ATOM 948 N N . ILE A 1 119 ? 9.472 -5.468 -7.769 1.00 94.94 119 ILE A N 1
ATOM 949 C CA . ILE A 1 119 ? 10.046 -6.078 -6.562 1.00 94.94 119 ILE A CA 1
ATOM 950 C C . ILE A 1 119 ? 9.702 -7.569 -6.535 1.00 94.94 119 ILE A C 1
ATOM 952 O O . ILE A 1 119 ? 10.570 -8.403 -6.270 1.00 94.94 119 ILE A O 1
ATOM 956 N N . GLU A 1 120 ? 8.454 -7.916 -6.852 1.00 94.12 120 GLU A N 1
ATOM 957 C CA . GLU A 1 120 ? 7.980 -9.296 -6.906 1.00 94.12 120 GLU A CA 1
ATOM 958 C C . GLU A 1 120 ? 8.795 -10.152 -7.892 1.00 94.12 120 GLU A C 1
ATOM 960 O O . GLU A 1 120 ? 9.241 -11.251 -7.546 1.00 94.12 120 GLU A O 1
ATOM 965 N N . ALA A 1 121 ? 9.033 -9.640 -9.100 1.00 93.19 121 ALA A N 1
ATOM 966 C CA . ALA A 1 121 ? 9.800 -10.316 -10.144 1.00 93.19 121 ALA A CA 1
ATOM 967 C C . ALA A 1 121 ? 11.280 -10.511 -9.764 1.00 93.19 121 ALA A C 1
ATOM 969 O O . ALA A 1 121 ? 11.977 -11.344 -10.347 1.00 93.19 121 ALA A O 1
ATOM 970 N N . ASN A 1 122 ? 11.771 -9.758 -8.777 1.00 92.62 122 ASN A N 1
ATOM 971 C CA . ASN A 1 122 ? 13.123 -9.868 -8.237 1.00 92.62 122 ASN A CA 1
ATOM 972 C C . ASN A 1 122 ? 13.174 -10.494 -6.830 1.00 92.62 122 ASN A C 1
ATOM 974 O O . ASN A 1 122 ? 14.177 -10.354 -6.133 1.00 92.62 122 ASN A O 1
ATOM 978 N N . SER A 1 123 ? 12.106 -11.179 -6.412 1.00 93.94 123 SER A N 1
ATOM 979 C CA . SER A 1 123 ? 11.991 -11.832 -5.103 1.00 93.94 123 SER A CA 1
ATOM 980 C C . SER A 1 123 ? 11.795 -13.348 -5.279 1.00 93.94 123 SER A C 1
ATOM 982 O O . SER A 1 123 ? 10.659 -13.826 -5.339 1.00 93.94 123 SER A O 1
ATOM 984 N N . PRO A 1 124 ? 12.890 -14.126 -5.403 1.00 90.94 124 PRO A N 1
ATOM 985 C CA . PRO A 1 124 ? 12.835 -15.553 -5.727 1.00 90.94 124 PRO A CA 1
ATOM 986 C C . PRO A 1 124 ? 12.310 -16.433 -4.584 1.00 90.94 124 PRO A C 1
ATOM 988 O O . PRO A 1 124 ? 11.763 -17.504 -4.838 1.00 90.94 124 PRO A O 1
ATOM 991 N N . ASN A 1 125 ? 12.463 -16.001 -3.331 1.00 93.69 125 ASN A N 1
ATOM 992 C CA . ASN A 1 125 ? 12.202 -16.839 -2.162 1.00 93.69 125 ASN A CA 1
ATOM 993 C C . ASN A 1 125 ? 10.797 -16.585 -1.603 1.00 93.69 125 ASN A C 1
ATOM 995 O O . ASN A 1 125 ? 10.606 -15.758 -0.715 1.00 93.69 125 ASN A O 1
ATOM 999 N N . ARG A 1 126 ? 9.800 -17.310 -2.117 1.00 94.62 126 ARG A N 1
ATOM 1000 C CA . ARG A 1 126 ? 8.408 -17.265 -1.633 1.00 94.62 126 ARG A CA 1
ATOM 1001 C C . ARG A 1 126 ? 8.139 -18.483 -0.752 1.00 94.62 126 ARG A C 1
ATOM 1003 O O . ARG A 1 126 ? 8.424 -19.605 -1.162 1.00 94.62 126 ARG A O 1
ATOM 1010 N N . SER A 1 127 ? 7.607 -18.274 0.451 1.00 94.88 127 SER A N 1
ATOM 1011 C CA . SER A 1 127 ? 7.394 -19.343 1.436 1.00 94.88 127 SER A CA 1
ATOM 1012 C C . SER A 1 127 ? 6.077 -19.176 2.185 1.00 94.88 127 SER A C 1
ATOM 1014 O O . SER A 1 127 ? 5.606 -18.063 2.401 1.00 94.88 127 SER A O 1
ATOM 1016 N N . GLN A 1 128 ? 5.530 -20.297 2.652 1.00 95.19 128 GLN A N 1
ATOM 1017 C CA . GLN A 1 128 ? 4.384 -20.352 3.565 1.00 95.19 128 GLN A CA 1
ATOM 1018 C C . GLN A 1 128 ? 4.755 -19.907 4.998 1.00 95.19 128 GLN A C 1
ATOM 1020 O O . GLN A 1 128 ? 3.881 -19.689 5.835 1.00 95.19 128 GLN A O 1
ATOM 1025 N N . GLU A 1 129 ? 6.047 -19.747 5.305 1.00 92.75 129 GLU A N 1
ATOM 1026 C CA . GLU A 1 129 ? 6.504 -19.174 6.574 1.00 92.75 129 GLU A CA 1
ATOM 1027 C C . GLU A 1 129 ? 6.225 -17.668 6.628 1.00 92.75 129 GLU A C 1
ATOM 1029 O O . GLU A 1 129 ? 6.794 -16.884 5.871 1.00 92.75 129 GLU A O 1
ATOM 1034 N N . ASN A 1 130 ? 5.365 -17.239 7.551 1.00 89.12 130 ASN A N 1
ATOM 1035 C CA . ASN A 1 130 ? 4.941 -15.845 7.658 1.00 89.12 130 ASN A CA 1
ATOM 1036 C C . ASN A 1 130 ? 5.928 -14.992 8.468 1.00 89.12 130 ASN A C 1
ATOM 1038 O O . ASN A 1 130 ? 5.644 -14.566 9.590 1.00 89.12 130 ASN A O 1
ATOM 1042 N N . ASN A 1 131 ? 7.089 -14.713 7.885 1.00 88.00 131 ASN A N 1
ATOM 1043 C CA . ASN A 1 131 ? 8.093 -13.812 8.456 1.00 88.00 131 ASN A CA 1
ATOM 1044 C C . ASN A 1 131 ? 7.659 -12.330 8.502 1.00 88.00 131 ASN A C 1
ATOM 1046 O O . ASN A 1 131 ? 8.341 -11.530 9.135 1.00 88.00 131 ASN A O 1
ATOM 1050 N N . LEU A 1 132 ? 6.525 -11.961 7.889 1.00 91.00 132 LEU A N 1
ATOM 1051 C CA . LEU A 1 132 ? 5.913 -10.635 8.042 1.00 91.00 132 LEU A CA 1
ATOM 1052 C C . LEU A 1 132 ? 5.033 -10.529 9.298 1.00 91.00 132 LEU A C 1
ATOM 1054 O O . LEU A 1 132 ? 4.699 -9.420 9.709 1.00 91.00 132 LEU A O 1
ATOM 1058 N N . SER A 1 133 ? 4.641 -11.651 9.913 1.00 91.31 133 SER A N 1
ATOM 1059 C CA . SER A 1 133 ? 3.710 -11.653 11.051 1.00 91.31 133 SER A CA 1
ATOM 1060 C C . SER A 1 133 ? 4.172 -10.780 12.220 1.00 91.31 133 SER A C 1
ATOM 1062 O O . SER A 1 133 ? 3.353 -10.064 12.786 1.00 91.31 133 SER A O 1
ATOM 1064 N N . SER A 1 134 ? 5.467 -10.773 12.548 1.00 92.00 134 SER A N 1
ATOM 1065 C CA . SER A 1 134 ? 6.022 -9.938 13.622 1.00 92.00 134 SER A CA 1
ATOM 1066 C C . SER A 1 134 ? 5.907 -8.444 13.314 1.00 92.00 134 SER A C 1
ATOM 1068 O O . SER A 1 134 ? 5.527 -7.665 14.183 1.00 92.00 134 SER A O 1
ATOM 1070 N N . VAL A 1 135 ? 6.158 -8.044 12.065 1.00 93.75 135 VAL A N 1
ATOM 1071 C CA . VAL A 1 135 ? 5.997 -6.655 11.617 1.00 93.75 135 VAL A CA 1
ATOM 1072 C C . VAL A 1 135 ? 4.530 -6.232 11.698 1.00 93.75 135 VAL A C 1
ATOM 1074 O O . VAL A 1 135 ? 4.218 -5.178 12.252 1.00 93.75 135 VAL A O 1
ATOM 1077 N N . MET A 1 136 ? 3.623 -7.075 11.200 1.00 94.56 136 MET A N 1
ATOM 1078 C CA . MET A 1 136 ? 2.182 -6.814 11.249 1.00 94.56 136 MET A CA 1
ATOM 1079 C C . MET A 1 136 ? 1.663 -6.762 12.695 1.00 94.56 136 MET A C 1
ATOM 1081 O O . MET A 1 136 ? 0.820 -5.925 13.008 1.00 94.56 136 MET A O 1
ATOM 1085 N N . ALA A 1 137 ? 2.203 -7.584 13.600 1.00 94.88 137 ALA A N 1
ATOM 1086 C CA . ALA A 1 137 ? 1.874 -7.542 15.023 1.00 94.88 137 ALA A CA 1
ATOM 1087 C C . ALA A 1 137 ? 2.331 -6.231 15.685 1.00 94.88 137 ALA A C 1
ATOM 1089 O O . ALA A 1 137 ? 1.554 -5.610 16.405 1.00 94.88 137 ALA A O 1
ATOM 1090 N N . LEU A 1 138 ? 3.544 -5.749 15.394 1.00 96.06 138 LEU A N 1
ATOM 1091 C CA . LEU A 1 138 ? 4.031 -4.463 15.911 1.00 96.06 138 LEU A CA 1
ATOM 1092 C C . LEU A 1 138 ? 3.163 -3.286 15.442 1.00 96.06 138 LEU A C 1
ATOM 1094 O O . LEU A 1 138 ? 2.800 -2.420 16.243 1.00 96.06 138 LEU A O 1
ATOM 1098 N N . MET A 1 139 ? 2.787 -3.269 14.159 1.00 96.31 139 MET A N 1
ATOM 1099 C CA . MET A 1 139 ? 1.859 -2.267 13.622 1.00 96.31 139 MET A CA 1
ATOM 1100 C C . MET A 1 139 ? 0.492 -2.356 14.313 1.00 96.31 139 MET A C 1
ATOM 1102 O O . MET A 1 139 ? -0.071 -1.336 14.703 1.00 96.31 139 MET A O 1
ATOM 1106 N N . TYR A 1 140 ? -0.020 -3.569 14.527 1.00 96.44 140 TYR A N 1
ATOM 1107 C CA . TYR A 1 140 ? -1.308 -3.811 15.175 1.00 96.44 140 TYR A CA 1
ATOM 1108 C C . TYR A 1 140 ? -1.330 -3.280 16.603 1.00 96.44 140 TYR A C 1
ATOM 1110 O O . TYR A 1 140 ? -2.212 -2.510 16.982 1.00 96.44 140 TYR A O 1
ATOM 1118 N N . GLU A 1 141 ? -0.315 -3.651 17.377 1.00 96.31 141 GLU A N 1
ATOM 1119 C CA . GLU A 1 141 ? -0.143 -3.202 18.751 1.00 96.31 141 GLU A CA 1
ATOM 1120 C C . GLU A 1 141 ? 0.012 -1.685 18.831 1.00 96.31 141 GLU A C 1
ATOM 1122 O O . GLU A 1 141 ? -0.484 -1.072 19.773 1.00 96.31 141 GLU A O 1
ATOM 1127 N N . SER A 1 142 ? 0.664 -1.063 17.846 1.00 97.12 142 SER A N 1
ATOM 1128 C CA . SER A 1 142 ? 0.725 0.391 17.748 1.00 97.12 142 SER A CA 1
ATOM 1129 C C . SER A 1 142 ? -0.671 0.993 17.582 1.00 97.12 142 SER A C 1
ATOM 1131 O O . SER A 1 142 ? -1.066 1.799 18.428 1.00 97.12 142 SER A O 1
ATOM 1133 N N . PHE A 1 143 ? -1.435 0.578 16.567 1.00 95.69 143 PHE A N 1
ATOM 1134 C CA . PHE A 1 143 ? -2.773 1.120 16.296 1.00 95.69 143 PHE A CA 1
ATOM 1135 C C . PHE A 1 143 ? -3.754 0.927 17.452 1.00 95.69 143 PHE A C 1
ATOM 1137 O O . PHE A 1 143 ? -4.551 1.827 17.712 1.00 95.69 143 PHE A O 1
ATOM 1144 N N . ASN A 1 144 ? -3.678 -0.209 18.148 1.00 96.31 144 ASN A N 1
ATOM 1145 C CA . ASN A 1 144 ? -4.575 -0.533 19.259 1.00 96.31 144 ASN A CA 1
ATOM 1146 C C . ASN A 1 144 ? -4.085 -0.014 20.628 1.00 96.31 144 ASN A C 1
ATOM 1148 O O . ASN A 1 144 ? -4.711 -0.266 21.657 1.00 96.31 144 ASN A O 1
ATOM 1152 N N . SER A 1 145 ? -2.936 0.668 20.678 1.00 97.00 145 SER A N 1
ATOM 1153 C CA . SER A 1 145 ? -2.411 1.269 21.911 1.00 97.00 145 SER A CA 1
ATOM 1154 C C . SER A 1 145 ? -2.950 2.676 22.140 1.00 97.00 145 SER A C 1
ATOM 1156 O O . SER A 1 145 ? -3.328 3.365 21.203 1.00 97.00 145 SER A O 1
ATOM 1158 N N . ASN A 1 146 ? -2.823 3.192 23.365 1.00 97.19 146 ASN A N 1
ATOM 1159 C CA . ASN A 1 146 ? -3.192 4.578 23.674 1.00 97.19 146 ASN A CA 1
ATOM 1160 C C . ASN A 1 146 ? -2.420 5.649 22.883 1.00 97.19 146 ASN A C 1
ATOM 1162 O O . ASN A 1 146 ? -2.881 6.783 22.809 1.00 97.19 146 ASN A O 1
ATOM 1166 N N . LEU A 1 147 ? -1.265 5.309 22.303 1.00 95.62 147 LEU A N 1
ATOM 1167 C CA . LEU A 1 147 ? -0.439 6.229 21.513 1.00 95.62 147 LEU A CA 1
ATOM 1168 C C . LEU A 1 147 ? -0.720 6.145 20.006 1.00 95.62 147 LEU A C 1
ATOM 1170 O O . LEU A 1 147 ? -0.279 7.018 19.259 1.00 95.62 147 LEU A O 1
ATOM 1174 N N . GLY A 1 148 ? -1.421 5.101 19.556 1.00 93.44 148 GLY A N 1
ATOM 1175 C CA . GLY A 1 148 ? -1.745 4.907 18.148 1.00 93.44 148 GLY A CA 1
ATOM 1176 C C . GLY A 1 148 ? -0.516 4.822 17.243 1.00 93.44 148 GLY A C 1
ATOM 1177 O O . GLY A 1 148 ? 0.500 4.246 17.648 1.00 93.44 148 GLY A O 1
ATOM 1178 N N . PRO A 1 149 ? -0.567 5.426 16.040 1.00 90.12 149 PRO A N 1
ATOM 1179 C CA . PRO A 1 149 ? 0.563 5.472 15.106 1.00 90.12 149 PRO A CA 1
ATOM 1180 C C . PRO A 1 149 ? 1.836 6.124 15.667 1.00 90.12 149 PRO A C 1
ATOM 1182 O O . PRO A 1 149 ? 2.924 5.876 15.157 1.00 90.12 149 PRO A O 1
ATOM 1185 N N . SER A 1 150 ? 1.727 6.927 16.732 1.00 92.94 150 SER A N 1
ATOM 1186 C CA . SER A 1 150 ? 2.876 7.542 17.415 1.00 92.94 150 SER A CA 1
ATOM 1187 C C . SER A 1 150 ? 3.580 6.590 18.393 1.00 92.94 150 SER A C 1
ATOM 1189 O O . SER A 1 150 ? 4.563 6.970 19.031 1.00 92.94 150 SER A O 1
ATOM 1191 N N . ASN A 1 151 ? 3.085 5.360 18.560 1.00 96.69 151 ASN A N 1
ATOM 1192 C CA . ASN A 1 151 ? 3.722 4.352 19.399 1.00 96.69 151 ASN A CA 1
ATOM 1193 C C . ASN A 1 151 ? 5.101 3.956 18.821 1.00 96.69 151 ASN A C 1
ATOM 1195 O O . ASN A 1 151 ? 5.187 3.674 17.624 1.00 96.69 151 ASN A O 1
ATOM 1199 N N . PRO A 1 152 ? 6.168 3.840 19.640 1.00 96.81 152 PRO A N 1
ATOM 1200 C CA . PRO A 1 152 ? 7.485 3.382 19.185 1.00 96.81 152 PRO A CA 1
ATOM 1201 C C . PRO A 1 152 ? 7.482 2.061 18.398 1.00 96.81 152 PRO A C 1
ATOM 1203 O O . PRO A 1 152 ? 8.340 1.872 17.537 1.00 96.81 152 PRO A O 1
ATOM 1206 N N . LYS A 1 153 ? 6.498 1.182 18.630 1.00 97.00 153 LYS A N 1
ATOM 1207 C CA . LYS A 1 153 ? 6.313 -0.063 17.868 1.00 97.00 153 LYS A CA 1
ATOM 1208 C C . LYS A 1 153 ? 6.038 0.170 16.381 1.00 97.00 153 LYS A C 1
ATOM 1210 O O . LYS A 1 153 ? 6.464 -0.640 15.565 1.00 97.00 153 LYS A O 1
ATOM 1215 N N . MET A 1 154 ? 5.398 1.282 16.004 1.00 95.38 154 MET A N 1
ATOM 1216 C CA . MET A 1 154 ? 5.251 1.650 14.590 1.00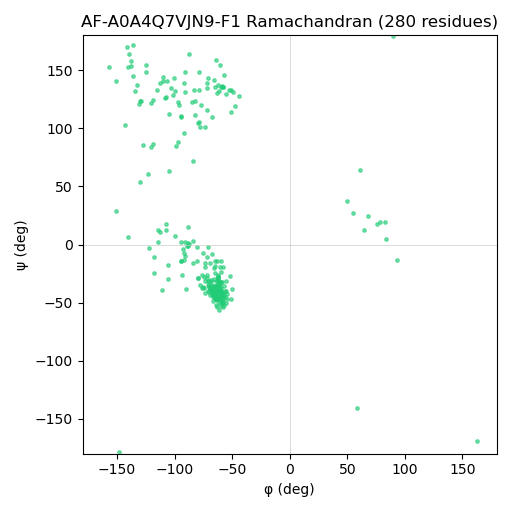 95.38 154 MET A CA 1
ATOM 1217 C C . MET A 1 154 ? 6.620 1.897 13.959 1.00 95.38 154 MET A C 1
ATOM 1219 O O . MET A 1 154 ? 6.940 1.353 12.906 1.00 95.38 154 MET A O 1
ATOM 1223 N N . THR A 1 155 ? 7.467 2.672 14.639 1.00 94.06 155 THR A N 1
ATOM 1224 C CA . THR A 1 155 ? 8.839 2.930 14.190 1.00 94.06 155 THR A CA 1
ATOM 1225 C C . THR A 1 155 ? 9.643 1.635 14.091 1.00 94.06 155 THR A C 1
ATOM 1227 O O . THR A 1 155 ? 10.342 1.430 13.103 1.00 94.06 155 THR A O 1
ATOM 1230 N N . GLU A 1 156 ? 9.524 0.740 15.072 1.00 95.31 156 GLU A N 1
ATOM 1231 C CA . GLU A 1 156 ? 10.170 -0.579 15.056 1.00 95.31 156 GLU A CA 1
ATOM 1232 C C . GLU A 1 156 ? 9.718 -1.436 13.862 1.00 95.31 156 GLU A C 1
ATOM 1234 O O . GLU A 1 156 ? 10.553 -2.010 13.155 1.00 95.31 156 GLU A O 1
ATOM 1239 N N . ALA A 1 157 ? 8.413 -1.464 13.579 1.00 94.44 157 ALA A N 1
ATOM 1240 C CA . ALA A 1 157 ? 7.861 -2.164 12.426 1.00 94.44 157 ALA A CA 1
ATOM 1241 C C . ALA A 1 157 ? 8.430 -1.614 11.108 1.00 94.44 157 ALA A C 1
ATOM 1243 O O . ALA A 1 157 ? 8.944 -2.373 10.286 1.00 94.44 157 ALA A O 1
ATOM 1244 N N . LEU A 1 158 ? 8.418 -0.289 10.932 1.00 91.69 158 LEU A N 1
ATOM 1245 C CA . LEU A 1 158 ? 8.941 0.373 9.733 1.00 91.69 158 LEU A CA 1
ATOM 1246 C C . LEU A 1 158 ? 10.455 0.180 9.567 1.00 91.69 158 LEU A C 1
ATOM 1248 O O . LEU A 1 158 ? 10.942 0.034 8.448 1.00 91.69 158 LEU A O 1
ATOM 1252 N N . LEU A 1 159 ? 11.221 0.158 10.662 1.00 91.69 159 LEU A N 1
ATOM 1253 C CA . LEU A 1 159 ? 12.653 -0.149 10.617 1.00 91.69 159 LEU A CA 1
ATOM 1254 C C . LEU A 1 159 ? 12.911 -1.602 10.213 1.00 91.69 159 LEU A C 1
ATOM 1256 O O . LEU A 1 159 ? 13.837 -1.851 9.441 1.00 91.69 159 LEU A O 1
ATOM 1260 N N . SER A 1 160 ? 12.078 -2.536 10.672 1.00 91.00 160 SER A N 1
ATOM 1261 C CA . SER A 1 160 ? 12.181 -3.954 10.315 1.00 91.00 160 SER A CA 1
ATOM 1262 C C . SER A 1 160 ? 11.990 -4.179 8.811 1.00 91.00 160 SER A C 1
ATOM 1264 O O . SER A 1 160 ? 12.716 -4.978 8.213 1.00 91.00 160 SER A O 1
ATOM 1266 N N . LEU A 1 161 ? 11.102 -3.408 8.170 1.00 91.19 161 LEU A N 1
ATOM 1267 C CA . LEU A 1 161 ? 10.895 -3.453 6.716 1.00 91.19 161 LEU A CA 1
ATOM 1268 C C . LEU A 1 161 ? 12.145 -3.060 5.914 1.00 91.19 161 LEU A C 1
ATOM 1270 O O . LEU A 1 161 ? 12.366 -3.596 4.830 1.00 91.19 161 LEU A O 1
ATOM 1274 N N . LYS A 1 162 ? 13.016 -2.193 6.449 1.00 89.69 162 LYS A N 1
ATOM 1275 C CA . LYS A 1 162 ? 14.203 -1.709 5.718 1.00 89.69 162 LYS A CA 1
ATOM 1276 C C . LYS A 1 162 ? 15.193 -2.812 5.357 1.00 89.69 162 LYS A C 1
ATOM 1278 O O . LYS A 1 162 ? 15.920 -2.672 4.373 1.00 89.69 162 LYS A O 1
ATOM 1283 N N . SER A 1 163 ? 15.236 -3.891 6.140 1.00 87.88 163 SER A N 1
ATOM 1284 C CA . SER A 1 163 ? 16.117 -5.036 5.874 1.00 87.88 163 SER A CA 1
ATOM 1285 C C . SER A 1 163 ? 15.841 -5.680 4.505 1.00 87.88 163 SER A C 1
ATOM 1287 O O . SER A 1 163 ? 16.777 -6.073 3.810 1.00 87.88 163 SER A O 1
ATOM 1289 N N . PHE A 1 164 ? 14.585 -5.651 4.051 1.00 91.69 164 PHE A N 1
ATOM 1290 C CA . PHE A 1 164 ? 14.138 -6.239 2.786 1.00 91.69 164 PHE A CA 1
ATOM 1291 C C . PHE A 1 164 ? 14.571 -5.453 1.542 1.00 91.69 164 PHE A C 1
ATOM 1293 O O . PHE A 1 164 ? 14.594 -6.001 0.439 1.00 91.69 164 PHE A O 1
ATOM 1300 N N . TYR A 1 165 ? 14.941 -4.177 1.681 1.00 90.44 165 TYR A N 1
ATOM 1301 C CA . TYR A 1 165 ? 15.192 -3.307 0.526 1.00 90.44 165 TYR A CA 1
ATOM 1302 C C . TYR A 1 165 ? 16.399 -3.739 -0.307 1.00 90.44 165 TYR A C 1
ATOM 1304 O O . TYR A 1 165 ? 16.387 -3.597 -1.532 1.00 90.44 165 TYR A O 1
ATOM 1312 N N . GLN A 1 166 ? 17.442 -4.238 0.361 1.00 89.44 166 GLN A N 1
ATOM 1313 C CA . GLN A 1 166 ? 18.728 -4.561 -0.262 1.00 89.44 166 GLN A CA 1
ATOM 1314 C C . GLN A 1 166 ? 18.949 -6.065 -0.438 1.00 89.44 166 GLN A C 1
ATOM 1316 O O . GLN A 1 166 ? 19.626 -6.466 -1.382 1.00 89.44 166 GLN A O 1
ATOM 1321 N N . ASP A 1 167 ? 18.384 -6.900 0.436 1.00 91.62 167 ASP A N 1
ATOM 1322 C CA . ASP A 1 167 ? 18.571 -8.346 0.366 1.00 91.62 167 ASP A CA 1
ATOM 1323 C C . ASP A 1 167 ? 17.472 -9.005 -0.474 1.00 91.62 167 ASP A C 1
ATOM 1325 O O . ASP A 1 167 ? 16.389 -9.339 0.005 1.00 91.62 167 ASP A O 1
ATOM 1329 N N . THR A 1 168 ? 17.779 -9.222 -1.754 1.00 92.00 168 THR A N 1
ATOM 1330 C CA . THR A 1 168 ? 16.885 -9.910 -2.700 1.00 92.00 168 THR A CA 1
ATOM 1331 C C . THR A 1 168 ? 16.594 -11.366 -2.327 1.00 92.00 168 THR A C 1
ATOM 1333 O O . THR A 1 168 ? 15.672 -11.953 -2.877 1.00 92.00 168 THR A O 1
ATOM 1336 N N . THR A 1 169 ? 17.348 -11.964 -1.400 1.00 92.88 169 THR A N 1
ATOM 1337 C CA . THR A 1 169 ? 17.168 -13.359 -0.977 1.00 92.88 169 THR A CA 1
ATOM 1338 C C . THR A 1 169 ? 16.248 -13.504 0.233 1.00 92.88 169 THR A C 1
ATOM 1340 O O . THR A 1 169 ? 15.916 -14.627 0.614 1.00 92.88 169 THR A O 1
ATOM 1343 N N . MET A 1 170 ? 15.777 -12.403 0.825 1.00 93.38 170 MET A N 1
ATOM 1344 C CA . MET A 1 170 ? 14.838 -12.487 1.939 1.00 93.38 170 MET A CA 1
ATOM 1345 C C . MET A 1 170 ? 13.537 -13.175 1.529 1.00 93.38 170 MET A C 1
ATOM 1347 O O . MET A 1 170 ? 12.908 -12.846 0.520 1.00 93.38 170 MET A O 1
ATOM 1351 N N . THR A 1 171 ? 13.113 -14.121 2.361 1.00 95.19 171 THR A N 1
ATOM 1352 C CA . THR A 1 171 ? 11.841 -14.822 2.206 1.00 95.19 171 THR A CA 1
ATOM 1353 C C . THR A 1 171 ? 10.675 -13.829 2.202 1.00 95.19 171 THR A C 1
ATOM 1355 O O . THR A 1 171 ? 10.638 -12.918 3.025 1.00 95.19 171 THR A O 1
ATOM 1358 N N . ASN A 1 172 ? 9.715 -13.997 1.290 1.00 95.25 172 ASN A N 1
ATOM 1359 C CA . ASN A 1 172 ? 8.507 -13.166 1.153 1.00 95.25 172 ASN A CA 1
ATOM 1360 C C . ASN A 1 172 ? 8.759 -11.657 0.991 1.00 95.25 172 ASN A C 1
ATOM 1362 O O . ASN A 1 172 ? 7.916 -10.828 1.341 1.00 95.25 172 ASN A O 1
ATOM 1366 N N . ARG A 1 173 ? 9.916 -11.285 0.440 1.00 95.44 173 ARG A N 1
ATOM 1367 C CA . ARG A 1 173 ? 10.262 -9.895 0.122 1.00 95.44 173 ARG A CA 1
ATOM 1368 C C . ARG A 1 173 ? 9.244 -9.204 -0.786 1.00 95.44 173 ARG A C 1
ATOM 1370 O O . ARG A 1 173 ? 9.022 -8.005 -0.650 1.00 95.44 173 ARG A O 1
ATOM 1377 N N . ASP A 1 174 ? 8.601 -9.955 -1.671 1.00 95.69 174 ASP A N 1
ATOM 1378 C CA . ASP A 1 174 ? 7.528 -9.473 -2.538 1.00 95.69 174 ASP A CA 1
ATOM 1379 C C . ASP A 1 174 ? 6.335 -8.924 -1.741 1.00 95.69 174 ASP A C 1
ATOM 1381 O O . ASP A 1 174 ? 5.854 -7.834 -2.041 1.00 95.69 174 ASP A O 1
ATOM 1385 N N . LEU A 1 175 ? 5.916 -9.614 -0.674 1.00 95.94 175 LEU A N 1
ATOM 1386 C CA . LEU A 1 175 ? 4.841 -9.139 0.202 1.00 95.94 175 LEU A CA 1
ATOM 1387 C C . LEU A 1 175 ? 5.232 -7.857 0.946 1.00 95.94 175 LEU A C 1
ATOM 1389 O O . LEU A 1 175 ? 4.393 -6.975 1.116 1.00 95.94 175 LEU A O 1
ATOM 1393 N N . VAL A 1 176 ? 6.501 -7.712 1.346 1.00 94.94 176 VAL A N 1
ATOM 1394 C CA . VAL A 1 176 ? 6.999 -6.452 1.926 1.00 94.94 176 VAL A CA 1
ATOM 1395 C C . VAL A 1 176 ? 6.962 -5.324 0.898 1.00 94.94 176 VAL A C 1
ATOM 1397 O O . VAL A 1 176 ? 6.501 -4.231 1.220 1.00 94.94 176 VAL A O 1
ATOM 1400 N N . GLY A 1 177 ? 7.374 -5.600 -0.342 1.00 94.50 177 GLY A N 1
ATOM 1401 C CA . GLY A 1 177 ? 7.261 -4.653 -1.449 1.00 94.50 177 GLY A CA 1
ATOM 1402 C C . GLY A 1 177 ? 5.826 -4.185 -1.681 1.00 94.50 177 GLY A C 1
ATOM 1403 O O . GLY A 1 177 ? 5.589 -2.992 -1.831 1.00 94.50 177 GLY A O 1
ATOM 1404 N N . MET A 1 178 ? 4.855 -5.101 -1.648 1.00 95.69 178 MET A N 1
ATOM 1405 C CA . MET A 1 178 ? 3.430 -4.774 -1.782 1.00 95.69 178 MET A CA 1
ATOM 1406 C C . MET A 1 178 ? 2.894 -3.950 -0.600 1.00 95.69 178 MET A C 1
ATOM 1408 O O . MET A 1 178 ? 2.171 -2.978 -0.817 1.00 95.69 178 MET A O 1
ATOM 1412 N N . LEU A 1 179 ? 3.264 -4.294 0.639 1.00 95.06 179 LEU A N 1
ATOM 1413 C CA . LEU A 1 179 ? 2.854 -3.540 1.827 1.00 95.06 179 LEU A CA 1
ATOM 1414 C C . LEU A 1 179 ? 3.426 -2.119 1.820 1.00 95.06 179 LEU A C 1
ATOM 1416 O O . LEU A 1 179 ? 2.700 -1.156 2.057 1.00 95.06 179 LEU A O 1
ATOM 1420 N N . GLU A 1 180 ? 4.716 -1.964 1.530 1.00 92.75 180 GLU A N 1
ATOM 1421 C CA . GLU A 1 180 ? 5.315 -0.635 1.440 1.00 92.75 180 GLU A CA 1
ATOM 1422 C C . GLU A 1 180 ? 4.720 0.170 0.288 1.00 92.75 180 GLU A C 1
ATOM 1424 O O . GLU A 1 180 ? 4.459 1.360 0.454 1.00 92.75 180 GLU A O 1
ATOM 1429 N N . PHE A 1 181 ? 4.452 -0.473 -0.852 1.00 93.69 181 PHE A N 1
ATOM 1430 C CA . PHE A 1 181 ? 3.793 0.170 -1.981 1.00 93.69 181 PHE A CA 1
ATOM 1431 C C . PHE A 1 181 ? 2.446 0.791 -1.584 1.00 93.69 181 PHE A C 1
ATOM 1433 O O . PHE A 1 181 ? 2.150 1.912 -2.000 1.00 93.69 181 PHE A O 1
ATOM 1440 N N . TYR A 1 182 ? 1.666 0.112 -0.737 1.00 95.00 182 TYR A N 1
ATOM 1441 C CA . TYR A 1 182 ? 0.481 0.701 -0.114 1.00 95.00 182 TYR A CA 1
ATOM 1442 C C . TYR A 1 182 ? 0.846 1.887 0.794 1.00 95.00 182 TYR A C 1
ATOM 1444 O O . TYR A 1 182 ? 0.326 2.981 0.590 1.00 95.00 182 TYR A O 1
ATOM 1452 N N . ILE A 1 183 ? 1.766 1.706 1.750 1.00 92.06 183 ILE A N 1
ATOM 1453 C CA . ILE A 1 183 ? 2.133 2.738 2.741 1.00 92.06 183 ILE A CA 1
ATOM 1454 C C . ILE A 1 183 ? 2.549 4.053 2.065 1.00 92.06 183 ILE A C 1
ATOM 1456 O O . ILE A 1 183 ? 2.080 5.122 2.453 1.00 92.06 183 ILE A O 1
ATOM 1460 N N . VAL A 1 184 ? 3.402 3.995 1.038 1.00 90.50 184 VAL A N 1
ATOM 1461 C CA . VAL A 1 184 ? 3.911 5.200 0.356 1.00 90.50 184 VAL A CA 1
ATOM 1462 C C . VAL A 1 184 ? 2.871 5.875 -0.542 1.00 90.50 184 VAL A C 1
ATOM 1464 O O . VAL A 1 184 ? 3.055 7.031 -0.913 1.00 90.50 184 VAL A O 1
ATOM 1467 N N . ASN A 1 185 ? 1.784 5.176 -0.881 1.00 91.00 185 ASN A N 1
ATOM 1468 C CA . ASN A 1 185 ? 0.695 5.688 -1.712 1.00 91.00 185 ASN A CA 1
ATOM 1469 C C . ASN A 1 185 ? -0.632 5.816 -0.950 1.00 91.00 185 ASN A C 1
ATOM 1471 O O . ASN A 1 185 ? -1.657 6.054 -1.580 1.00 91.00 185 ASN A O 1
ATOM 1475 N N . ALA A 1 186 ? -0.641 5.712 0.383 1.00 92.19 186 ALA A N 1
ATOM 1476 C CA . ALA A 1 186 ? -1.866 5.767 1.188 1.00 92.19 186 ALA A CA 1
ATOM 1477 C C . ALA A 1 186 ? -2.651 7.086 1.019 1.00 92.19 186 ALA A C 1
ATOM 1479 O O . ALA A 1 186 ? -3.863 7.125 1.209 1.00 92.19 186 ALA A O 1
ATOM 1480 N N . ASN A 1 187 ? -1.980 8.166 0.605 1.00 91.12 187 ASN A N 1
ATOM 1481 C CA . ASN A 1 187 ? -2.595 9.458 0.282 1.00 91.12 187 ASN A CA 1
ATOM 1482 C C . ASN A 1 187 ? -3.160 9.554 -1.152 1.00 91.12 187 ASN A C 1
ATOM 1484 O O . ASN A 1 187 ? -3.620 10.622 -1.553 1.00 91.12 187 ASN A O 1
ATOM 1488 N N . ARG A 1 188 ? -3.109 8.469 -1.931 1.00 92.44 188 ARG A N 1
ATOM 1489 C CA . ARG A 1 188 ? -3.653 8.344 -3.290 1.00 92.44 188 ARG A CA 1
ATOM 1490 C C . ARG A 1 188 ? -4.675 7.211 -3.291 1.00 92.44 188 ARG A C 1
ATOM 1492 O O . ARG A 1 188 ? -4.311 6.087 -3.630 1.00 92.44 188 ARG A O 1
ATOM 1499 N N . PRO A 1 189 ? -5.933 7.468 -2.897 1.00 93.44 189 PRO A N 1
ATOM 1500 C CA . PRO A 1 189 ? -6.865 6.401 -2.534 1.00 93.44 189 PRO A CA 1
ATOM 1501 C C . PRO A 1 189 ? -7.099 5.353 -3.633 1.00 93.44 189 PRO A C 1
ATOM 1503 O O . PRO A 1 189 ? -7.174 4.167 -3.330 1.00 93.44 189 PRO A O 1
ATOM 1506 N N . GLU A 1 190 ? -7.121 5.753 -4.908 1.00 91.81 190 GLU A N 1
ATOM 1507 C CA . GLU A 1 190 ? -7.253 4.832 -6.051 1.00 91.81 190 GLU A CA 1
ATOM 1508 C C . GLU A 1 190 ? -6.064 3.863 -6.175 1.00 91.81 190 GLU A C 1
ATOM 1510 O O . GLU A 1 190 ? -6.237 2.658 -6.364 1.00 91.81 190 GLU A O 1
ATOM 1515 N N . LEU A 1 191 ? -4.839 4.366 -6.009 1.00 91.31 191 LEU A N 1
ATOM 1516 C CA . LEU A 1 191 ? -3.637 3.536 -6.044 1.00 91.31 191 LEU A CA 1
ATOM 1517 C C . LEU A 1 191 ? -3.492 2.708 -4.761 1.00 91.31 191 LEU A C 1
ATOM 1519 O O . LEU A 1 191 ? -3.076 1.550 -4.807 1.00 91.31 191 LEU A O 1
ATOM 1523 N N . ALA A 1 192 ? -3.864 3.293 -3.622 1.00 94.81 192 ALA A N 1
ATOM 1524 C CA . ALA A 1 192 ? -3.860 2.635 -2.326 1.00 94.81 192 ALA A CA 1
ATOM 1525 C C . ALA A 1 192 ? -4.810 1.433 -2.312 1.00 94.81 192 ALA A C 1
ATOM 1527 O O . ALA A 1 192 ? -4.403 0.366 -1.853 1.00 94.81 192 ALA A O 1
ATOM 1528 N N . ILE A 1 193 ? -6.030 1.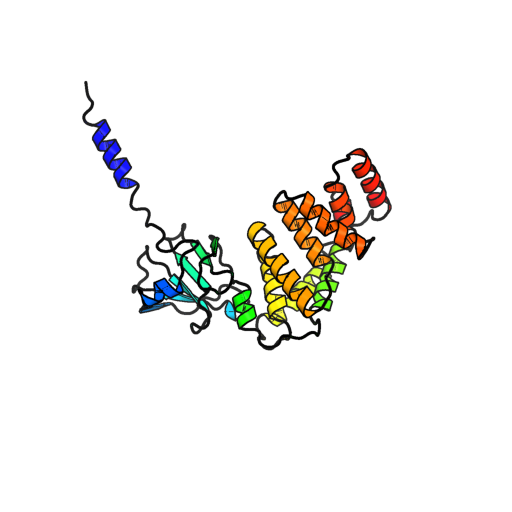559 -2.859 1.00 95.94 193 ILE A N 1
ATOM 1529 C CA . ILE A 1 193 ? -6.997 0.453 -2.846 1.00 95.94 193 ILE A CA 1
ATOM 1530 C C . ILE A 1 193 ? -6.537 -0.701 -3.734 1.00 95.94 193 ILE A C 1
ATOM 1532 O O . ILE A 1 193 ? -6.648 -1.862 -3.331 1.00 95.94 193 ILE A O 1
ATOM 1536 N N . TYR A 1 194 ? -5.949 -0.394 -4.895 1.00 93.00 19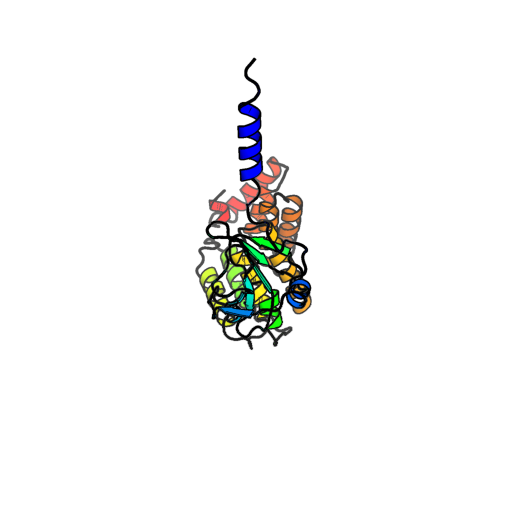4 TYR A N 1
ATOM 1537 C CA . TYR A 1 194 ? -5.301 -1.389 -5.748 1.00 93.00 194 TYR A CA 1
ATOM 1538 C C . TYR A 1 194 ? -4.173 -2.104 -4.985 1.00 93.00 194 TYR A C 1
ATOM 1540 O O . TYR A 1 194 ? -4.152 -3.335 -4.903 1.00 93.00 194 TYR A O 1
ATOM 1548 N N . ALA A 1 195 ? -3.281 -1.335 -4.354 1.00 94.75 195 ALA A N 1
ATOM 1549 C CA . ALA A 1 195 ? -2.130 -1.847 -3.619 1.00 94.75 195 ALA A CA 1
ATOM 1550 C C . ALA A 1 195 ? -2.523 -2.804 -2.487 1.00 94.75 195 ALA A C 1
ATOM 1552 O O . ALA A 1 195 ? -2.035 -3.936 -2.427 1.00 94.75 195 ALA A O 1
ATOM 1553 N N . ILE A 1 196 ? -3.415 -2.363 -1.596 1.00 97.31 196 ILE A N 1
ATOM 1554 C CA . ILE A 1 196 ? -3.799 -3.152 -0.423 1.00 97.31 196 ILE A CA 1
ATOM 1555 C C . ILE A 1 196 ? -4.640 -4.371 -0.807 1.00 97.31 196 ILE A C 1
ATOM 1557 O O . ILE A 1 196 ? -4.514 -5.412 -0.169 1.00 97.31 196 ILE A O 1
ATOM 1561 N N . SER A 1 197 ? -5.445 -4.290 -1.874 1.00 96.12 197 SER A N 1
ATOM 1562 C CA . SER A 1 197 ? -6.233 -5.431 -2.358 1.00 96.12 197 SER A CA 1
ATOM 1563 C C . SER A 1 197 ? -5.338 -6.507 -2.976 1.00 96.12 197 SER A C 1
ATOM 1565 O O . SER A 1 197 ? -5.527 -7.695 -2.712 1.00 96.12 197 SER A O 1
ATOM 1567 N N . LYS A 1 198 ? -4.312 -6.106 -3.741 1.00 95.00 198 LYS A N 1
ATOM 1568 C CA . LYS A 1 198 ? -3.296 -7.032 -4.261 1.00 95.00 198 LYS A CA 1
ATOM 1569 C C . LYS A 1 198 ? -2.508 -7.677 -3.120 1.00 95.00 198 LYS A C 1
ATOM 1571 O O . LYS A 1 198 ? -2.337 -8.894 -3.116 1.00 95.00 198 LYS A O 1
ATOM 1576 N N . PHE A 1 199 ? -2.097 -6.888 -2.123 1.00 96.75 199 PHE A N 1
ATOM 1577 C CA . PHE A 1 199 ? -1.445 -7.408 -0.919 1.00 96.75 199 PHE A CA 1
ATOM 1578 C C . PHE A 1 199 ? -2.332 -8.416 -0.176 1.00 96.75 199 PHE A C 1
ATOM 1580 O O . PHE A 1 199 ? -1.865 -9.510 0.124 1.00 96.75 199 PHE A O 1
ATOM 1587 N N . GLU A 1 200 ? -3.606 -8.091 0.073 1.00 97.19 200 GLU A N 1
ATOM 1588 C CA . GLU A 1 200 ? -4.570 -8.987 0.725 1.00 97.19 200 GLU A CA 1
ATOM 1589 C C . GLU A 1 200 ? -4.677 -10.326 -0.007 1.00 97.19 200 GLU A C 1
ATOM 1591 O O . GLU A 1 200 ? -4.570 -11.379 0.619 1.00 97.19 200 GLU A O 1
ATOM 1596 N N . MET A 1 201 ? -4.871 -10.288 -1.327 1.00 96.50 201 MET A N 1
ATOM 1597 C CA . MET A 1 201 ? -5.012 -11.487 -2.150 1.00 96.50 201 MET A CA 1
ATOM 1598 C C . MET A 1 201 ? -3.791 -12.402 -2.009 1.00 96.50 201 MET A C 1
ATOM 1600 O O . MET A 1 201 ? -3.943 -13.580 -1.689 1.00 96.50 201 MET A O 1
ATOM 1604 N N . VAL A 1 202 ? -2.584 -11.860 -2.200 1.00 96.00 202 VAL A N 1
ATOM 1605 C CA . VAL A 1 202 ? -1.343 -12.648 -2.157 1.00 96.00 202 VAL A CA 1
ATOM 1606 C C . VAL A 1 202 ? -1.029 -13.112 -0.732 1.00 96.00 202 VAL A C 1
ATOM 1608 O O . VAL A 1 202 ? -0.566 -14.234 -0.541 1.00 96.00 202 VAL A O 1
ATOM 1611 N N . TYR A 1 203 ? -1.305 -12.290 0.282 1.00 96.75 203 TYR A N 1
ATOM 1612 C CA . TYR A 1 203 ? -1.118 -12.652 1.688 1.00 96.75 203 TYR A CA 1
ATOM 1613 C C . TYR A 1 203 ? -2.050 -13.799 2.101 1.00 96.75 203 TYR A C 1
ATOM 1615 O O . TYR A 1 203 ? -1.604 -14.771 2.715 1.00 96.75 203 TYR A O 1
ATOM 1623 N N . ASN A 1 204 ? -3.331 -13.714 1.730 1.00 95.50 204 ASN A N 1
ATOM 1624 C CA . ASN A 1 204 ? -4.327 -14.742 2.022 1.00 95.50 204 ASN A CA 1
ATOM 1625 C C . ASN A 1 204 ? -4.007 -16.053 1.301 1.00 95.50 204 ASN A C 1
ATOM 1627 O O . ASN A 1 204 ? -4.039 -17.101 1.939 1.00 95.50 204 ASN A O 1
ATOM 1631 N N . ASP A 1 205 ? -3.660 -16.002 0.013 1.00 95.88 205 ASP A N 1
ATOM 1632 C CA . ASP A 1 205 ? -3.247 -17.185 -0.754 1.00 95.88 205 ASP A CA 1
ATOM 1633 C C . ASP A 1 205 ? -2.015 -17.858 -0.127 1.00 95.88 205 ASP A C 1
ATOM 1635 O O . ASP A 1 205 ? -1.952 -19.079 0.025 1.00 95.88 205 ASP A O 1
ATOM 1639 N N . ARG A 1 206 ? -1.051 -17.051 0.333 1.00 96.25 206 ARG A N 1
ATOM 1640 C CA . ARG A 1 206 ? 0.212 -17.561 0.868 1.00 96.25 206 ARG A CA 1
ATOM 1641 C C . ARG A 1 206 ? 0.150 -18.067 2.299 1.00 96.25 206 ARG A C 1
ATOM 1643 O O . ARG A 1 206 ? 0.964 -18.907 2.653 1.00 96.25 206 ARG A O 1
ATOM 1650 N N . PHE A 1 207 ? -0.730 -17.544 3.143 1.00 95.56 207 PHE A N 1
ATOM 1651 C CA . PHE A 1 207 ? -0.749 -17.904 4.567 1.00 95.56 207 PHE A CA 1
ATOM 1652 C C . PHE A 1 207 ? -2.078 -18.486 5.037 1.00 95.56 207 PHE A C 1
ATOM 1654 O O . PHE A 1 207 ? -2.192 -18.862 6.206 1.00 95.56 207 PHE A O 1
ATOM 1661 N N . ASN A 1 208 ? -3.077 -18.551 4.152 1.00 93.88 208 ASN A N 1
ATOM 1662 C CA . ASN A 1 208 ? -4.445 -18.974 4.443 1.00 93.88 208 ASN A CA 1
ATOM 1663 C C . ASN A 1 208 ? -5.041 -18.254 5.670 1.00 93.88 208 ASN A C 1
ATOM 1665 O O . ASN A 1 208 ? -5.712 -18.853 6.514 1.00 93.88 208 ASN A O 1
ATOM 1669 N N . LYS A 1 209 ? -4.715 -16.965 5.821 1.00 89.00 209 LYS A N 1
ATOM 1670 C CA . LYS A 1 209 ? -5.104 -16.110 6.948 1.00 89.00 209 LYS A CA 1
ATOM 1671 C C . LYS A 1 209 ? -5.209 -14.668 6.485 1.00 89.00 209 LYS A C 1
ATOM 1673 O O . LYS A 1 209 ? -4.314 -14.206 5.789 1.00 89.00 209 LYS A O 1
ATOM 1678 N N . ASN A 1 210 ? -6.214 -13.956 6.987 1.00 89.38 210 ASN A N 1
ATOM 1679 C CA . ASN A 1 210 ? -6.311 -12.505 6.860 1.00 89.38 210 ASN A CA 1
ATOM 1680 C C . ASN A 1 210 ? -5.866 -11.835 8.167 1.00 89.38 210 ASN A C 1
ATOM 1682 O O . ASN A 1 210 ? -6.142 -12.345 9.256 1.00 89.38 210 ASN A O 1
ATOM 1686 N N . HIS A 1 211 ? -5.184 -10.698 8.067 1.00 92.62 211 HIS A N 1
ATOM 1687 C CA . HIS A 1 211 ? -4.718 -9.935 9.219 1.00 92.62 211 HIS A CA 1
ATOM 1688 C C . HIS A 1 211 ? -5.623 -8.711 9.443 1.00 92.62 211 HIS A C 1
ATOM 1690 O O . HIS A 1 211 ? -5.889 -7.993 8.479 1.00 92.62 211 HIS A O 1
ATOM 1696 N N . PRO A 1 212 ? -6.060 -8.394 10.681 1.00 94.44 212 PRO A N 1
ATOM 1697 C CA . PRO A 1 212 ? -6.949 -7.256 10.953 1.00 94.44 212 PRO A CA 1
ATOM 1698 C C . PRO A 1 212 ? -6.501 -5.925 10.338 1.00 94.44 212 PRO A C 1
ATOM 1700 O O . PRO A 1 212 ? -7.325 -5.183 9.813 1.00 94.44 212 PRO A O 1
ATOM 1703 N N . LEU A 1 213 ? -5.192 -5.655 10.330 1.00 95.25 213 LEU A N 1
ATOM 1704 C CA . LEU A 1 213 ? -4.632 -4.450 9.703 1.00 95.25 213 LEU A CA 1
ATOM 1705 C C . LEU A 1 213 ? -4.928 -4.315 8.209 1.00 95.25 213 LEU A C 1
ATOM 1707 O O . LEU A 1 213 ? -5.070 -3.198 7.732 1.00 95.25 213 LEU A O 1
ATOM 1711 N N . ILE A 1 214 ? -5.022 -5.421 7.470 1.00 96.75 214 ILE A N 1
ATOM 1712 C CA . ILE A 1 214 ? -5.336 -5.371 6.038 1.00 96.75 214 ILE A CA 1
ATOM 1713 C C . ILE A 1 214 ? -6.739 -4.791 5.855 1.00 96.75 214 ILE A C 1
ATOM 1715 O O . ILE A 1 214 ? -6.932 -3.860 5.077 1.00 96.75 214 ILE A O 1
ATOM 1719 N N . ASN A 1 215 ? -7.699 -5.281 6.640 1.00 97.88 215 ASN A N 1
ATOM 1720 C CA . ASN A 1 215 ? -9.063 -4.762 6.629 1.00 97.88 215 ASN A CA 1
ATOM 1721 C C . ASN A 1 215 ? -9.132 -3.324 7.170 1.00 97.88 215 ASN A C 1
ATOM 1723 O O . ASN A 1 215 ? -9.922 -2.537 6.661 1.00 97.88 215 ASN A O 1
ATOM 1727 N N . LEU A 1 216 ? -8.300 -2.954 8.157 1.00 97.38 216 LEU A N 1
ATOM 1728 C CA . LEU A 1 216 ? -8.228 -1.573 8.660 1.00 97.38 216 LEU A CA 1
ATOM 1729 C C . LEU A 1 216 ? -7.833 -0.623 7.527 1.00 97.38 216 LEU A C 1
ATOM 1731 O O . LEU A 1 216 ? -8.550 0.327 7.238 1.00 97.38 216 LEU A O 1
ATOM 1735 N N . TYR A 1 217 ? -6.732 -0.935 6.846 1.00 97.50 217 TYR A N 1
ATOM 1736 C CA . TYR A 1 217 ? -6.208 -0.155 5.732 1.00 97.50 217 TYR A CA 1
ATOM 1737 C C . TYR A 1 217 ? -7.173 -0.078 4.550 1.00 97.50 217 TYR A C 1
ATOM 1739 O O . TYR A 1 217 ? -7.365 0.995 3.978 1.00 97.50 217 TYR A O 1
ATOM 1747 N N . LYS A 1 218 ? -7.838 -1.186 4.205 1.00 97.81 218 LYS A N 1
ATOM 1748 C CA . LYS A 1 218 ? -8.907 -1.172 3.198 1.00 97.81 218 LYS A CA 1
ATOM 1749 C C . LYS A 1 218 ? -10.072 -0.286 3.618 1.00 97.81 218 LYS A C 1
ATOM 1751 O O . LYS A 1 218 ? -10.522 0.514 2.807 1.00 97.81 218 LYS A O 1
ATOM 1756 N N . GLY A 1 219 ? -10.532 -0.405 4.863 1.00 98.00 219 GLY A N 1
ATOM 1757 C CA . GLY A 1 219 ? -11.627 0.399 5.397 1.00 98.00 219 GLY A CA 1
ATOM 1758 C C . GLY A 1 219 ? -11.327 1.896 5.342 1.00 98.00 219 GLY A C 1
ATOM 1759 O O . GLY A 1 219 ? -12.101 2.652 4.763 1.00 98.00 219 GLY A O 1
ATOM 1760 N N . GLU A 1 220 ? -10.160 2.315 5.839 1.00 97.38 220 GLU A N 1
ATOM 1761 C CA . GLU A 1 220 ? -9.699 3.710 5.762 1.00 97.38 220 GLU A CA 1
ATOM 1762 C C . GLU A 1 220 ? -9.577 4.195 4.308 1.00 97.38 220 GLU A C 1
ATOM 1764 O O . GLU A 1 220 ? -9.975 5.313 3.979 1.00 97.38 220 GLU A O 1
ATOM 1769 N N . THR A 1 221 ? -9.079 3.344 3.407 1.00 98.12 221 THR A N 1
ATOM 1770 C CA . THR A 1 221 ? -8.971 3.688 1.983 1.00 98.12 221 THR A CA 1
ATOM 1771 C C . THR A 1 221 ? -10.345 3.850 1.331 1.00 98.12 221 THR A C 1
ATOM 1773 O O . THR A 1 221 ? -10.544 4.786 0.559 1.00 98.12 221 THR A O 1
ATOM 1776 N N . PHE A 1 222 ? -11.311 2.986 1.654 1.00 98.50 222 PHE A N 1
ATOM 1777 C CA . PHE A 1 222 ? -12.682 3.107 1.163 1.00 98.50 222 PHE A CA 1
ATOM 1778 C C . PHE A 1 222 ? -13.372 4.371 1.679 1.00 98.50 222 PHE A C 1
ATOM 1780 O O . PHE A 1 222 ? -14.012 5.055 0.883 1.00 98.50 222 PHE A O 1
ATOM 1787 N N . MET A 1 223 ? -13.175 4.746 2.948 1.00 97.50 223 MET A N 1
ATOM 1788 C CA . MET A 1 223 ? -13.652 6.038 3.464 1.00 97.50 223 MET A CA 1
ATOM 1789 C C . MET A 1 223 ? -13.059 7.209 2.669 1.00 97.50 223 MET A C 1
ATOM 1791 O O . MET A 1 223 ? -13.779 8.112 2.255 1.00 97.50 223 MET A O 1
ATOM 1795 N N . ASN A 1 224 ? -11.756 7.170 2.369 1.00 96.88 224 ASN A N 1
ATOM 1796 C CA . ASN A 1 224 ? -11.100 8.206 1.560 1.00 96.88 224 ASN A CA 1
ATOM 1797 C C . ASN A 1 224 ? -11.602 8.258 0.104 1.00 96.88 224 ASN A C 1
ATOM 1799 O O . ASN A 1 224 ? -11.434 9.277 -0.565 1.00 96.88 224 ASN A O 1
ATOM 1803 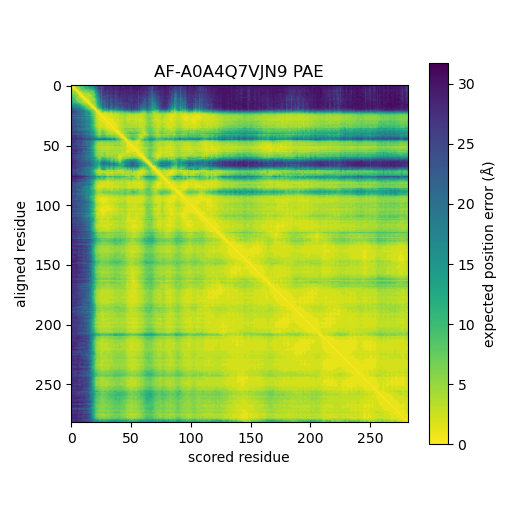N N . LEU A 1 225 ? -12.215 7.178 -0.388 1.00 96.94 225 LEU A N 1
ATOM 1804 C CA . LEU A 1 225 ? -12.894 7.108 -1.686 1.00 96.94 225 LEU A CA 1
ATOM 1805 C C . LEU A 1 225 ? -14.383 7.499 -1.610 1.00 96.94 225 LEU A C 1
ATOM 1807 O O . LEU A 1 225 ? -15.062 7.468 -2.635 1.00 96.94 225 LEU A O 1
ATOM 1811 N N . GLY A 1 226 ? -14.907 7.832 -0.425 1.00 96.94 226 GLY A N 1
ATOM 1812 C CA . GLY A 1 226 ? -16.336 8.077 -0.202 1.00 96.94 226 GLY A CA 1
ATOM 1813 C C . GLY A 1 226 ? -17.202 6.819 -0.340 1.00 96.94 226 GLY A C 1
ATOM 1814 O O . GLY A 1 226 ? -18.375 6.912 -0.693 1.00 96.94 226 GLY A O 1
ATOM 1815 N N . GLN A 1 227 ? -16.620 5.635 -0.132 1.00 97.75 227 GLN A N 1
ATOM 1816 C CA . GLN A 1 227 ? -17.287 4.335 -0.233 1.00 97.75 227 GLN A CA 1
ATOM 1817 C C . GLN A 1 227 ? -17.568 3.753 1.158 1.00 97.75 227 GLN A C 1
ATOM 1819 O O . GLN A 1 227 ? -17.050 2.698 1.530 1.00 97.75 227 GLN A O 1
ATOM 1824 N N . ASP A 1 228 ? -18.398 4.450 1.924 1.00 97.81 228 ASP A N 1
ATOM 1825 C CA . ASP A 1 228 ? -18.653 4.165 3.340 1.00 97.81 228 ASP A CA 1
ATOM 1826 C C . ASP A 1 228 ? -19.238 2.764 3.586 1.00 97.81 228 ASP A C 1
ATOM 1828 O O . ASP A 1 228 ? -18.809 2.071 4.510 1.00 97.81 228 ASP A O 1
ATOM 1832 N N . ASP A 1 229 ? -20.117 2.275 2.704 1.00 97.56 229 ASP A N 1
ATOM 1833 C CA . ASP A 1 229 ? -20.651 0.905 2.768 1.00 97.56 229 ASP A CA 1
ATOM 1834 C C . ASP A 1 229 ? -19.543 -0.155 2.681 1.00 97.56 229 ASP A C 1
ATOM 1836 O O . ASP A 1 229 ? -19.514 -1.123 3.450 1.00 97.56 229 ASP A O 1
ATOM 1840 N N . ASN A 1 230 ? -18.593 0.039 1.760 1.00 98.12 230 ASN A N 1
ATOM 1841 C CA . ASN A 1 230 ? -17.453 -0.860 1.598 1.00 98.12 230 ASN A CA 1
ATOM 1842 C C . ASN A 1 230 ? -16.524 -0.771 2.812 1.00 98.12 230 ASN A C 1
ATOM 1844 O O . ASN A 1 230 ? -16.062 -1.801 3.306 1.00 98.12 230 ASN A O 1
ATOM 1848 N N . ALA A 1 231 ? -16.296 0.433 3.340 1.00 98.50 231 ALA A N 1
ATOM 1849 C CA . ALA A 1 231 ? -15.509 0.621 4.552 1.00 98.50 231 ALA A CA 1
ATOM 1850 C C . ALA A 1 231 ? -16.127 -0.108 5.754 1.00 98.50 231 ALA A C 1
ATOM 1852 O O . ALA A 1 231 ? -15.439 -0.847 6.465 1.00 98.50 231 ALA A O 1
ATOM 1853 N N . LEU A 1 232 ? -17.445 0.018 5.936 1.00 98.19 232 LEU A N 1
ATOM 1854 C CA . LEU A 1 232 ? -18.187 -0.633 7.009 1.00 98.19 232 LEU A CA 1
ATOM 1855 C C . LEU A 1 232 ? -18.085 -2.163 6.937 1.00 98.19 232 LEU A C 1
ATOM 1857 O O . LEU A 1 232 ? -17.947 -2.823 7.972 1.00 98.19 232 LEU A O 1
ATOM 1861 N N . ILE A 1 233 ? -18.120 -2.739 5.730 1.00 97.94 233 ILE A N 1
ATOM 1862 C CA . ILE A 1 233 ? -17.901 -4.177 5.520 1.00 97.94 233 ILE A CA 1
ATOM 1863 C C . ILE A 1 233 ? -16.519 -4.592 6.037 1.00 97.94 233 ILE A C 1
ATOM 1865 O O . ILE A 1 233 ? -16.416 -5.588 6.759 1.00 97.94 233 ILE A O 1
ATOM 1869 N N . GLU A 1 234 ? -15.468 -3.840 5.708 1.00 98.44 234 GLU A N 1
ATOM 1870 C CA . GLU A 1 234 ? -14.103 -4.167 6.129 1.00 98.44 234 GLU A CA 1
ATOM 1871 C C . GLU A 1 234 ? -13.920 -4.041 7.650 1.00 98.44 234 GLU A C 1
ATOM 1873 O O . GLU A 1 234 ? -13.396 -4.959 8.287 1.00 98.44 234 GLU A O 1
ATOM 1878 N N . PHE A 1 235 ? -14.448 -2.989 8.283 1.00 98.50 235 PHE A N 1
ATOM 1879 C CA . PHE A 1 235 ? -14.372 -2.851 9.742 1.00 98.50 235 PHE A CA 1
ATOM 1880 C C . PHE A 1 235 ? -15.164 -3.936 10.485 1.00 98.50 235 PHE A C 1
ATOM 1882 O O . PHE A 1 235 ? -14.696 -4.463 11.497 1.00 98.50 235 PHE A O 1
ATOM 1889 N N . LYS A 1 236 ? -16.323 -4.358 9.963 1.00 97.38 236 LYS A N 1
ATOM 1890 C CA . LYS A 1 236 ? -17.090 -5.481 10.534 1.00 97.38 236 LYS A CA 1
ATOM 1891 C C . LYS A 1 236 ? -16.318 -6.804 10.481 1.00 97.38 236 LYS A C 1
ATOM 1893 O O . LYS A 1 236 ? -16.438 -7.605 11.410 1.00 97.38 236 LYS A O 1
ATOM 1898 N N . LYS A 1 237 ? -15.498 -7.042 9.446 1.00 97.38 237 LYS A N 1
ATOM 1899 C CA . LYS A 1 237 ? -14.608 -8.221 9.404 1.00 97.38 237 LYS A CA 1
ATOM 1900 C C . LYS A 1 237 ? -13.583 -8.192 10.536 1.00 97.38 237 LYS A C 1
ATOM 1902 O O . LYS A 1 237 ? -13.307 -9.243 11.109 1.00 97.38 237 LYS A O 1
ATOM 1907 N N . ILE A 1 238 ? -13.058 -7.012 10.876 1.00 97.50 238 ILE A N 1
ATOM 1908 C CA . ILE A 1 238 ? -12.119 -6.854 11.993 1.00 97.50 238 ILE A CA 1
ATOM 1909 C C . ILE A 1 238 ? -12.796 -7.211 13.308 1.00 97.50 238 ILE A C 1
ATOM 1911 O O . ILE A 1 238 ? -12.289 -8.073 14.009 1.00 97.50 238 ILE A O 1
ATOM 1915 N N . ILE A 1 239 ? -13.961 -6.630 13.603 1.00 97.06 239 ILE A N 1
ATOM 1916 C CA . ILE A 1 239 ? -14.681 -6.882 14.864 1.00 97.06 239 ILE A CA 1
ATOM 1917 C C . ILE A 1 239 ? -15.091 -8.347 15.015 1.00 97.06 239 ILE A C 1
ATOM 1919 O O . ILE A 1 239 ? -15.084 -8.886 16.117 1.00 97.06 239 ILE A O 1
ATOM 1923 N N . LYS A 1 240 ? -15.394 -9.032 13.907 1.00 95.75 240 LYS A N 1
ATOM 1924 C CA . LYS A 1 240 ? -15.641 -10.478 13.926 1.00 95.75 240 LYS A CA 1
ATOM 1925 C C . LYS A 1 240 ? -14.401 -11.288 14.337 1.00 95.75 240 LYS A C 1
ATOM 1927 O O . LYS A 1 240 ? -14.556 -12.373 14.890 1.00 95.75 240 LYS A O 1
ATOM 1932 N N . ALA A 1 241 ? -13.200 -10.803 14.024 1.00 93.75 241 ALA A N 1
ATOM 1933 C CA . ALA A 1 241 ? -11.936 -11.462 14.349 1.00 93.75 241 ALA A CA 1
ATOM 1934 C C . ALA A 1 241 ? -11.372 -11.034 15.718 1.00 93.75 241 ALA A C 1
ATOM 1936 O O . ALA A 1 241 ? -10.841 -11.873 16.441 1.00 93.75 241 ALA A O 1
ATOM 1937 N N . ASP A 1 242 ? -11.504 -9.755 16.071 1.00 94.75 242 ASP A N 1
ATOM 1938 C CA . ASP A 1 242 ? -11.157 -9.173 17.367 1.00 94.75 242 ASP A CA 1
ATOM 1939 C C . ASP A 1 242 ? -12.183 -8.091 17.738 1.00 94.75 242 ASP A C 1
ATOM 1941 O O . ASP A 1 242 ? -12.151 -6.960 17.245 1.00 94.75 242 ASP A O 1
ATOM 1945 N N . GLU A 1 243 ? -13.093 -8.443 18.647 1.00 95.19 243 GLU A N 1
ATOM 1946 C CA . GLU A 1 243 ? -14.169 -7.567 19.123 1.00 95.19 243 GLU A CA 1
ATOM 1947 C C . GLU A 1 243 ? -13.672 -6.328 19.888 1.00 95.19 243 GLU A C 1
ATOM 1949 O O . GLU A 1 243 ? -14.437 -5.392 20.120 1.00 95.19 243 GLU A O 1
ATOM 1954 N N . ASN A 1 244 ? -12.400 -6.314 20.299 1.00 95.12 244 ASN A N 1
ATOM 1955 C CA . ASN A 1 244 ? -11.794 -5.246 21.085 1.00 95.12 244 ASN A CA 1
ATOM 1956 C C . ASN A 1 244 ? -10.819 -4.390 20.265 1.00 95.12 244 ASN A C 1
ATOM 1958 O O . ASN A 1 244 ? -10.078 -3.603 20.857 1.00 95.12 244 ASN A O 1
ATOM 1962 N N . PHE A 1 245 ? -10.810 -4.504 18.932 1.00 97.44 245 PHE A N 1
ATOM 1963 C CA . PHE A 1 245 ? -9.997 -3.628 18.093 1.00 97.44 245 PHE A CA 1
ATOM 1964 C C . PHE A 1 245 ? -10.594 -2.215 18.024 1.00 97.44 245 PHE A C 1
ATOM 1966 O O . PHE A 1 245 ? -11.553 -1.940 17.296 1.00 97.44 245 PHE A O 1
ATOM 1973 N N . ILE A 1 246 ? -10.013 -1.305 18.804 1.00 97.62 246 ILE A N 1
ATOM 1974 C CA . ILE A 1 246 ? -10.597 0.002 19.126 1.00 97.62 246 ILE A CA 1
ATOM 1975 C C . ILE A 1 246 ? -10.777 0.894 17.887 1.00 97.62 246 ILE A C 1
ATOM 1977 O O . ILE A 1 246 ? -11.853 1.487 17.764 1.00 97.62 246 ILE A O 1
ATOM 1981 N N . PRO A 1 247 ? -9.815 0.985 16.941 1.00 97.69 247 PRO A N 1
ATOM 1982 C CA . PRO A 1 247 ? -10.014 1.776 15.727 1.00 97.69 247 PRO A CA 1
ATOM 1983 C C . PRO A 1 247 ? -11.256 1.353 14.933 1.00 97.69 247 PRO A C 1
ATOM 1985 O O . PRO A 1 247 ? -12.059 2.203 14.563 1.00 97.69 247 PRO A O 1
ATOM 1988 N N . ALA A 1 248 ? -11.476 0.047 14.738 1.00 97.94 248 ALA A N 1
ATOM 1989 C CA . ALA A 1 248 ? -12.634 -0.440 13.986 1.00 97.94 248 ALA A CA 1
ATOM 1990 C C . ALA A 1 248 ? -13.961 -0.130 14.693 1.00 97.94 248 ALA A C 1
ATOM 1992 O O . ALA A 1 248 ? -14.918 0.256 14.028 1.00 97.94 248 ALA A O 1
ATOM 1993 N N . LEU A 1 249 ? -14.018 -0.238 16.027 1.00 97.94 249 LEU A N 1
ATOM 1994 C CA . LEU A 1 249 ? -15.208 0.147 16.797 1.00 97.94 249 LEU A CA 1
ATOM 1995 C C . LEU A 1 249 ? -15.564 1.624 16.584 1.00 97.94 249 LEU A C 1
ATOM 1997 O O . LEU A 1 249 ? -16.735 1.960 16.403 1.00 97.94 249 LEU A O 1
ATOM 2001 N N . VAL A 1 250 ? -14.555 2.499 16.588 1.00 97.62 250 VAL A N 1
ATOM 2002 C CA . VAL A 1 250 ? -14.741 3.935 16.358 1.00 97.62 250 VAL A CA 1
ATOM 2003 C C . VAL A 1 250 ? -15.200 4.216 14.933 1.00 97.62 250 VAL A C 1
ATOM 2005 O O . VAL A 1 250 ? -16.199 4.913 14.763 1.00 97.62 250 VAL A O 1
ATOM 2008 N N . TYR A 1 251 ? -14.538 3.645 13.925 1.00 97.94 251 TYR A N 1
ATOM 2009 C CA . TYR A 1 251 ? -14.929 3.855 12.531 1.00 97.94 251 TYR A CA 1
ATOM 2010 C C . TYR A 1 251 ? -16.346 3.353 12.241 1.00 97.94 251 TYR A C 1
ATOM 2012 O O . TYR A 1 251 ? -17.108 4.041 11.571 1.00 97.94 251 TYR A O 1
ATOM 2020 N N . ILE A 1 252 ? -16.751 2.212 12.808 1.00 97.75 252 ILE A N 1
ATOM 2021 C CA . ILE A 1 252 ? -18.133 1.723 12.688 1.00 97.75 252 ILE A CA 1
ATOM 2022 C C . ILE A 1 252 ? -19.132 2.745 13.242 1.00 97.75 252 ILE A C 1
ATOM 2024 O O . ILE A 1 252 ? -20.166 2.959 12.624 1.00 97.75 252 ILE A O 1
ATOM 2028 N N . CYS A 1 253 ? -18.831 3.400 14.369 1.00 96.25 253 CYS A N 1
ATOM 2029 C CA . CYS A 1 253 ? -19.713 4.439 14.910 1.00 96.25 253 CYS A CA 1
ATOM 2030 C C . CYS A 1 253 ? -19.750 5.684 14.014 1.00 96.25 253 CYS A C 1
ATOM 2032 O O . CYS A 1 253 ? -20.808 6.282 13.851 1.00 96.25 253 CYS A O 1
ATOM 2034 N N . GLN A 1 254 ? -18.618 6.078 13.429 1.00 94.94 254 GLN A N 1
ATOM 2035 C CA . GLN A 1 254 ? -18.553 7.229 12.520 1.00 94.94 254 GLN A CA 1
ATOM 2036 C C . GLN A 1 254 ? -19.341 7.012 11.223 1.00 94.94 254 GLN A C 1
ATOM 2038 O O . GLN A 1 254 ? -19.841 7.977 10.658 1.00 94.94 254 GLN A O 1
ATOM 2043 N N . LEU A 1 255 ? -19.445 5.760 10.775 1.00 96.31 255 LEU A N 1
ATOM 2044 C CA . LEU A 1 255 ? -20.168 5.360 9.567 1.00 96.31 255 LEU A CA 1
ATOM 2045 C C . LEU A 1 255 ? -21.619 4.920 9.841 1.00 96.31 255 LEU A C 1
ATOM 2047 O O . LEU A 1 255 ? -22.307 4.478 8.926 1.00 96.31 255 LEU A O 1
ATOM 2051 N N . GLU A 1 256 ? -22.086 4.982 11.089 1.00 95.50 256 GLU A N 1
ATOM 2052 C CA . GLU A 1 256 ? -23.452 4.599 11.452 1.00 95.50 256 GLU A CA 1
ATOM 2053 C C . GLU A 1 256 ? -24.445 5.701 11.055 1.00 95.50 256 GLU A C 1
ATOM 2055 O O . GLU A 1 256 ? -24.369 6.829 11.542 1.00 95.50 256 GLU A O 1
ATOM 2060 N N . GLU A 1 257 ? -25.409 5.356 10.198 1.00 94.56 257 GLU A N 1
ATOM 2061 C CA . GLU A 1 257 ? -26.437 6.285 9.717 1.00 94.56 257 GLU A CA 1
ATOM 2062 C C . GLU A 1 257 ? -27.434 6.669 10.820 1.00 94.56 257 GLU A C 1
ATOM 2064 O O . GLU A 1 257 ? -27.960 7.787 10.837 1.00 94.56 257 GLU A O 1
ATOM 2069 N N . ASN A 1 258 ? -27.709 5.758 11.762 1.00 96.75 258 ASN A N 1
ATOM 2070 C CA . ASN A 1 258 ? -28.561 6.058 12.905 1.00 96.75 258 ASN A CA 1
ATOM 2071 C C . ASN A 1 258 ? -27.784 6.857 13.964 1.00 96.75 258 ASN A C 1
ATOM 2073 O O . ASN A 1 258 ? -27.058 6.302 14.790 1.00 96.75 258 ASN A O 1
ATOM 2077 N N . VAL A 1 259 ? -28.013 8.171 13.981 1.00 95.12 259 VAL A N 1
ATOM 2078 C CA . VAL A 1 259 ? -27.357 9.117 14.898 1.00 95.12 259 VAL A CA 1
ATOM 2079 C C . VAL A 1 259 ? -27.508 8.719 16.371 1.00 95.12 259 VAL A C 1
ATOM 2081 O O . VAL A 1 259 ? -26.529 8.766 17.112 1.00 95.12 259 VAL A O 1
ATOM 2084 N N . GLU A 1 260 ? -28.691 8.281 16.810 1.00 96.44 260 GLU A N 1
ATOM 2085 C CA . GLU A 1 260 ? -28.917 7.899 18.213 1.00 96.44 260 GLU A CA 1
ATOM 2086 C C . GLU A 1 260 ? -28.088 6.666 18.595 1.00 96.44 260 GLU A C 1
ATOM 2088 O O . GLU A 1 260 ? -27.452 6.634 19.654 1.00 96.44 260 GLU A O 1
ATOM 2093 N N . LEU A 1 261 ? -28.046 5.672 17.703 1.00 95.69 261 LEU A N 1
ATOM 2094 C CA . LEU A 1 261 ? -27.261 4.455 17.893 1.00 95.69 261 LEU A CA 1
ATOM 2095 C C . LEU A 1 261 ? -25.754 4.748 17.880 1.00 95.69 261 LEU A C 1
ATOM 2097 O O . LEU A 1 261 ? -25.014 4.221 18.717 1.00 95.69 261 LEU A O 1
ATOM 2101 N N . SER A 1 262 ? -25.306 5.609 16.963 1.00 95.00 262 SER A N 1
ATOM 2102 C CA . SER A 1 262 ? -23.920 6.076 16.890 1.00 95.00 262 SER A CA 1
ATOM 2103 C C . SER A 1 262 ? -23.499 6.754 18.196 1.00 95.00 262 SER A C 1
ATOM 2105 O O . SER A 1 262 ? -22.492 6.376 18.802 1.00 95.00 262 SER A O 1
ATOM 2107 N N . GLU A 1 263 ? -24.307 7.692 18.700 1.00 95.19 263 GLU A N 1
ATOM 2108 C CA . GLU A 1 263 ? -24.032 8.400 19.951 1.00 95.19 263 GLU A CA 1
ATOM 2109 C C . GLU A 1 263 ? -23.999 7.466 21.165 1.00 95.19 263 GLU A C 1
ATOM 2111 O O . GLU A 1 263 ? -23.137 7.609 22.041 1.00 95.19 263 GLU A O 1
ATOM 2116 N N . GLU A 1 264 ? -24.931 6.515 21.251 1.00 96.69 264 GLU A N 1
ATOM 2117 C CA . GLU A 1 264 ? -24.968 5.538 22.337 1.00 96.69 264 GLU A CA 1
ATOM 2118 C C . GLU A 1 264 ? -23.701 4.669 22.341 1.00 96.69 264 GLU A C 1
ATOM 2120 O O . GLU A 1 264 ? -23.057 4.492 23.383 1.00 96.69 264 GLU A O 1
ATOM 2125 N N . ASN A 1 265 ? -23.307 4.158 21.175 1.00 95.75 265 ASN A N 1
ATOM 2126 C CA . ASN A 1 265 ? -22.123 3.316 21.037 1.00 95.75 265 ASN A CA 1
ATOM 2127 C C . ASN A 1 265 ? -20.833 4.100 21.290 1.00 95.75 265 ASN A C 1
ATOM 2129 O O . ASN A 1 265 ? -19.951 3.618 22.006 1.00 95.75 265 ASN A O 1
ATOM 2133 N N . LEU A 1 266 ? -20.750 5.343 20.815 1.00 95.44 266 LEU A N 1
ATOM 2134 C CA . LEU A 1 266 ? -19.609 6.210 21.075 1.00 95.44 266 LEU A CA 1
ATOM 2135 C C . LEU A 1 266 ? -19.447 6.504 22.573 1.00 95.44 266 LEU A C 1
ATOM 2137 O O . LEU A 1 266 ? -18.326 6.471 23.083 1.00 95.44 266 LEU A O 1
ATOM 2141 N N . LYS A 1 267 ? -20.545 6.729 23.311 1.00 96.38 267 LYS A N 1
ATOM 2142 C CA . LYS A 1 267 ? -20.504 6.885 24.779 1.00 96.38 267 LYS A CA 1
ATOM 2143 C C . LYS A 1 267 ? -19.929 5.638 25.453 1.00 96.38 267 LYS A C 1
ATOM 2145 O O . LYS A 1 267 ? -19.054 5.764 26.309 1.00 96.38 267 LYS A O 1
ATOM 2150 N N . LYS A 1 268 ? -20.359 4.439 25.044 1.00 96.81 268 LYS A N 1
ATOM 2151 C CA . LYS A 1 268 ? -19.820 3.169 25.570 1.00 96.81 268 LYS A CA 1
ATOM 2152 C C . LYS A 1 268 ? -18.318 3.034 25.292 1.00 96.81 268 LYS A C 1
ATOM 2154 O O . LYS A 1 268 ? -17.565 2.673 26.196 1.00 96.81 268 LYS A O 1
ATOM 2159 N N . ILE A 1 269 ? -17.872 3.375 24.081 1.00 96.94 269 ILE A N 1
ATOM 2160 C CA . ILE A 1 269 ? -16.452 3.356 23.696 1.00 96.94 269 ILE A CA 1
ATOM 2161 C C . ILE A 1 269 ? -15.644 4.354 24.532 1.00 96.94 269 ILE A C 1
ATOM 2163 O O . ILE A 1 269 ? -14.613 3.975 25.084 1.00 96.94 269 ILE A O 1
ATOM 2167 N N . LYS A 1 270 ? -16.124 5.596 24.691 1.00 97.19 270 LYS A N 1
ATOM 2168 C CA . LYS A 1 270 ? -15.466 6.639 25.502 1.00 97.19 270 LYS A CA 1
ATOM 2169 C C . LYS A 1 270 ? -15.321 6.23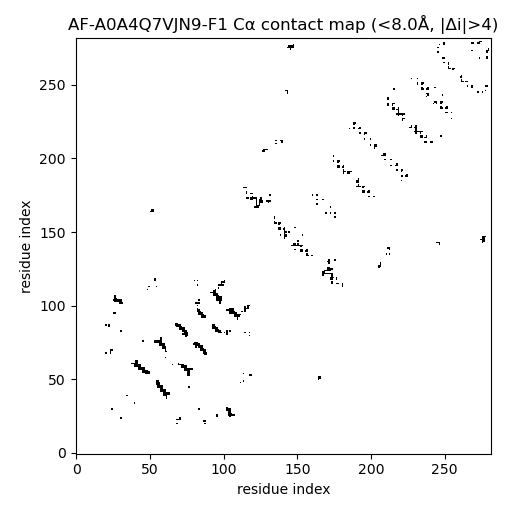7 26.972 1.00 97.19 270 LYS A C 1
ATOM 2171 O O . LYS A 1 270 ? -14.317 6.569 27.591 1.00 97.19 270 LYS A O 1
ATOM 2176 N N . VAL A 1 271 ? -16.280 5.488 27.519 1.00 97.31 271 VAL A N 1
ATOM 2177 C CA . VAL A 1 271 ? -16.196 4.942 28.886 1.00 97.31 271 VAL A CA 1
ATOM 2178 C C . VAL A 1 271 ? -15.197 3.786 28.980 1.00 97.31 271 VAL A C 1
ATOM 2180 O O . VAL A 1 271 ? -14.444 3.715 29.949 1.00 97.31 271 VAL A O 1
ATOM 2183 N N . LYS A 1 272 ? -15.176 2.875 27.998 1.00 97.44 272 LYS A N 1
ATOM 2184 C CA . LYS A 1 272 ? -14.327 1.671 28.033 1.00 97.44 272 LYS A CA 1
ATOM 2185 C C . LYS A 1 272 ? -12.861 1.957 27.679 1.00 97.44 272 LYS A C 1
ATOM 2187 O O . LYS A 1 272 ? -11.971 1.338 28.255 1.00 97.44 272 LYS A O 1
ATOM 2192 N N . TYR A 1 273 ? -12.609 2.891 26.762 1.00 97.31 273 TYR A N 1
ATOM 2193 C CA . TYR A 1 273 ? -11.281 3.206 26.221 1.00 97.31 273 TYR A CA 1
ATOM 2194 C C . TYR A 1 273 ? -10.968 4.715 26.266 1.00 97.31 273 TYR A C 1
ATOM 2196 O O . TYR A 1 273 ? -10.602 5.295 25.240 1.00 97.31 273 TYR A O 1
ATOM 2204 N N . PRO A 1 274 ? -11.085 5.375 27.435 1.00 97.19 274 PRO A N 1
ATOM 2205 C CA . PRO A 1 274 ? -10.980 6.834 27.544 1.00 97.19 274 PRO A CA 1
ATOM 2206 C C . PRO A 1 274 ? -9.609 7.373 27.122 1.00 97.19 274 PRO A C 1
ATOM 2208 O O . PRO A 1 274 ? -9.483 8.519 26.693 1.00 97.19 274 PRO A O 1
ATOM 2211 N N . ASP A 1 275 ? -8.570 6.544 27.237 1.00 97.25 275 ASP A N 1
ATOM 2212 C CA . ASP A 1 275 ? -7.199 6.951 26.966 1.00 97.25 275 ASP A CA 1
ATOM 2213 C C . ASP A 1 275 ? -6.718 6.715 25.539 1.00 97.25 275 ASP A C 1
ATOM 2215 O O . ASP A 1 275 ? -5.624 7.177 25.194 1.00 97.25 275 ASP A O 1
ATOM 2219 N N . HIS A 1 276 ? -7.517 6.031 24.722 1.00 98.06 276 HIS A N 1
ATOM 2220 C CA . HIS A 1 276 ? -7.103 5.618 23.394 1.00 98.06 276 HIS A CA 1
ATOM 2221 C C . HIS A 1 276 ? -7.021 6.810 22.432 1.00 98.06 276 HIS A C 1
ATOM 2223 O O . HIS A 1 276 ? -7.936 7.631 22.379 1.00 98.06 276 HIS A O 1
ATOM 2229 N N . TRP A 1 277 ? -5.942 6.899 21.644 1.00 96.75 277 TRP A N 1
ATOM 2230 C CA . TRP A 1 277 ? -5.644 8.053 20.781 1.00 96.75 277 TRP A CA 1
ATOM 2231 C C . TRP A 1 277 ? -6.820 8.459 19.887 1.00 96.75 277 TRP A C 1
ATOM 2233 O O . TRP A 1 277 ? -7.173 9.633 19.829 1.00 96.75 277 TRP A O 1
ATOM 2243 N N . ILE A 1 278 ? -7.458 7.486 19.229 1.00 96.56 278 ILE A N 1
ATOM 2244 C CA . ILE A 1 278 ? -8.548 7.771 18.295 1.00 96.56 278 ILE A CA 1
ATOM 2245 C C . ILE A 1 278 ? -9.810 8.224 19.029 1.00 96.56 278 ILE A C 1
ATOM 2247 O O . ILE A 1 278 ? -10.552 9.034 18.503 1.00 96.56 278 ILE A O 1
ATOM 2251 N N . VAL A 1 279 ? -10.017 7.769 20.270 1.00 96.94 279 VAL A N 1
ATOM 2252 C CA . VAL A 1 279 ? -11.171 8.140 21.101 1.00 96.94 279 VAL A CA 1
ATOM 2253 C C . VAL A 1 279 ? -11.011 9.558 21.649 1.00 96.94 279 VAL A C 1
ATOM 2255 O O . VAL A 1 279 ? -11.989 10.294 21.720 1.00 96.94 279 VAL A O 1
ATOM 2258 N N . LYS A 1 280 ? -9.779 9.962 21.989 1.00 94.00 280 LYS A N 1
ATOM 2259 C CA . LYS A 1 280 ? -9.448 11.329 22.432 1.00 94.00 280 LYS A CA 1
ATOM 2260 C C . LYS A 1 280 ? -9.658 12.388 21.351 1.00 94.00 280 LYS A C 1
ATOM 2262 O O . LYS A 1 280 ? -9.846 13.553 21.686 1.00 94.00 280 LYS A O 1
ATOM 2267 N N . ASN A 1 281 ? -9.613 11.986 20.084 1.00 87.06 281 ASN A N 1
ATOM 2268 C CA . ASN A 1 281 ? -9.767 12.878 18.938 1.00 87.06 281 ASN A CA 1
ATOM 2269 C C . ASN A 1 281 ? -11.236 13.071 18.500 1.00 87.06 281 ASN A C 1
ATOM 2271 O O . ASN A 1 281 ? -11.470 13.780 17.524 1.00 87.06 281 ASN A O 1
ATOM 2275 N N . LEU A 1 282 ? -12.202 12.451 19.197 1.00 85.50 282 LEU A N 1
ATOM 2276 C CA . LEU A 1 282 ? -13.653 12.538 18.949 1.00 85.50 282 LEU A CA 1
ATOM 2277 C C . LEU A 1 282 ? -14.344 13.432 19.975 1.00 85.50 282 LEU A C 1
ATOM 2279 O O . LEU A 1 282 ? -15.300 14.132 19.600 1.00 85.50 282 LEU A O 1
#

Organism: NCBI:txid1639035

Solvent-accessible surface area (backbone atoms only — not comparable to full-atom values): 15468 Å² total; per-residue (Å²): 138,90,71,78,65,63,57,56,54,51,51,51,57,58,58,70,66,72,71,72,72,67,75,87,70,54,73,73,40,49,58,59,65,52,38,73,80,51,62,80,71,40,77,46,80,68,44,76,79,50,83,40,63,67,25,26,30,27,42,29,25,74,50,89,87,65,59,62,72,57,56,31,40,36,18,25,59,92,66,77,43,74,45,35,35,40,32,57,47,84,91,70,35,33,34,35,28,20,65,80,74,79,39,39,23,67,48,77,39,76,61,94,77,79,46,38,53,64,46,35,78,55,29,82,36,74,59,68,72,68,81,58,52,64,41,55,47,29,39,46,55,11,54,65,31,52,56,15,78,76,24,70,40,30,56,51,26,59,56,60,56,57,61,49,36,72,42,52,73,39,69,42,36,29,59,52,35,25,50,48,49,17,63,80,29,56,92,38,38,74,62,18,48,54,29,48,51,54,38,48,52,54,45,26,74,49,58,76,50,84,56,58,65,59,32,48,53,49,16,55,32,26,46,71,66,72,34,54,73,62,14,47,54,27,29,52,55,30,41,76,76,40,79,78,45,53,63,41,58,52,52,49,36,75,69,40,84,52,59,70,60,20,53,54,51,47,52,52,46,47,70,75,40,60,68,27,42,75,56,67,75,108

InterPro domains:
  IPR011990 Tetratricopeptide-like helical domain superfamily [SSF48452] (206-278)

Secondary structure (DSSP, 8-state):
---TTHHHHHHHHHHTTS-S---SS-TT-BHHHHHHHS---EEEEEEE-SSSGGGEEEEEESSTT--TTSPEEEEETTS--EEEEEES-TTS-EEEE-SSSSSB--EEESS----HHHHHHT-----SS-TTHHHHHHHHHHHTSTTGGGSHHHHHHHHHHGGGGT-TTSTTHHHHHHHHHHHHHTTSHHHHHHHHHHHHHHHHHHHS---HHHHHHHHHHHHHTT-HHHHHHHHHHHHHH-TT-HHHHHHHHHT-S-HHHHHHHHHHHHHH-TT-HHHHT-